Protein AF-A0A0C2X095-F1 (afdb_monomer)

Solvent-accessible surface area (backbone atoms only — not comparable to full-atom values): 10870 Å² total; per-residue (Å²): 1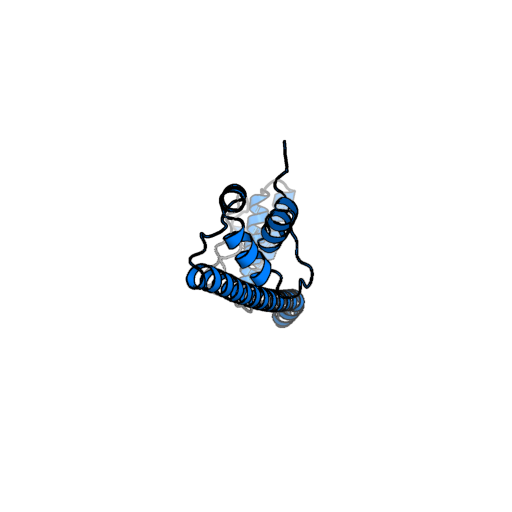19,69,65,77,75,69,88,56,91,64,70,58,73,92,67,54,67,78,75,53,54,76,66,43,49,76,67,48,42,54,42,30,51,55,37,33,52,54,40,46,54,35,31,77,69,72,61,36,53,74,65,39,42,51,40,33,51,52,48,33,51,53,38,51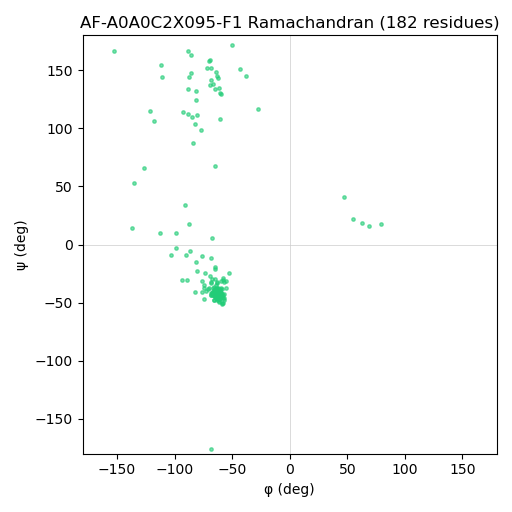,55,54,48,51,68,71,63,64,76,56,91,62,44,64,56,53,51,50,62,69,44,44,64,60,53,50,50,55,51,51,53,50,54,51,53,54,52,50,50,53,51,52,51,52,52,52,53,53,52,49,52,52,51,50,51,54,51,51,53,29,63,77,67,75,45,79,78,78,82,47,71,66,50,58,70,71,51,51,72,70,54,49,53,54,49,42,52,68,76,40,72,82,63,85,68,88,79,80,55,64,66,63,50,49,52,55,47,38,49,71,74,69,58,76,82,68,80,90,73,129

Radius of gyration: 41.71 Å; Cα contacts (8 Å, |Δi|>4): 113; chains: 1; bounding box: 70×29×100 Å

Mean predicted aligned error: 16.37 Å

Nearest PDB structures (foldseek):
  6dec-assembly2_O  TM=3.944E-01  e=2.575E+00  Bos taurus

Sequence (184 aa):
MAIPLPQLSYLPVSKMPQAPGNIPTLKDIANADILEHNVRESHANATNTYEDLAKAIIYKTKLVSASAGGHGAPVWFGAAMADALEPIRNEMRAMRATMDGEFQTVKANIEALKEESAKTRRLTAQYNLPPLTSVEAIHGITDRQLDLYLRNYHPHLRRVIRDRNERIDLIASAIGMRDIDLLH

Foldseek 3Di:
DFQDFFDWDADDPVLGDDGAPPQRDPVNLVSLVSSLVVLVVCVVVVNTDPVRNVSSVVSSVVNVCRNVVVPPDPPCVVVVVCVVCVVVVVVVVVVVVVVVVVVVVVVVVVVVVVVVVVLLVVLCVVVVNDDCPDLVSLVPDDPVSLVSLQCSLCVPPPDDDPDSVVSSQSSCVSVPVNDDDPDD

Secondary structure (DSSP, 8-state):
---PPP--SS--GGGSPPPP-SS--HHHHHHHHHHHHHHHHHHHTTSS-HHHHHHHHHHHHHHHHHHTTT--S-TTHHHHHHHHHHHHHHHHHHHHHHHHHHHHHHHHHHHHHHHHHHHHHHHHHHTTPPP--SHHHHHTS-HHHHHHHHHHH-TT--S----HHHHHHHHHHHTT-TTS----

Organism: Amanita muscaria (strain Koide BX008) (NCBI:txid946122)

Structure (mmCIF, N/CA/C/O backbone):
data_AF-A0A0C2X095-F1
#
_entry.id   AF-A0A0C2X095-F1
#
loop_
_atom_site.group_PDB
_atom_site.id
_atom_site.type_symbol
_atom_site.label_atom_id
_atom_site.label_alt_id
_atom_site.label_comp_id
_atom_site.label_asym_id
_atom_site.label_entity_id
_atom_site.label_seq_id
_atom_site.pdbx_PDB_ins_code
_atom_site.Cartn_x
_atom_site.Cartn_y
_atom_site.Cartn_z
_atom_site.occupancy
_atom_site.B_iso_or_equiv
_atom_site.auth_seq_id
_atom_site.auth_comp_id
_atom_site.auth_asym_id
_atom_site.auth_atom_id
_atom_site.pdbx_PDB_model_num
ATOM 1 N N . MET A 1 1 ? 4.553 14.909 -28.250 1.00 65.19 1 MET A N 1
ATOM 2 C CA . MET A 1 1 ? 5.693 15.675 -27.693 1.00 65.19 1 MET A CA 1
ATOM 3 C C . MET A 1 1 ? 6.947 15.156 -28.377 1.00 65.19 1 MET A C 1
ATOM 5 O O . MET A 1 1 ? 7.122 13.945 -28.389 1.00 65.19 1 MET A O 1
ATOM 9 N N . ALA A 1 2 ? 7.748 16.018 -29.009 1.00 80.19 2 ALA A N 1
ATOM 10 C CA . ALA A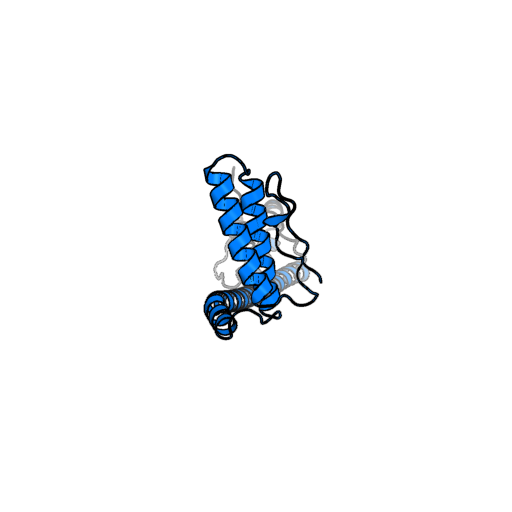 1 2 ? 8.946 15.580 -29.732 1.00 80.19 2 ALA A CA 1
ATOM 11 C C . ALA A 1 2 ? 10.029 15.084 -28.755 1.00 80.19 2 ALA A C 1
ATOM 13 O O . ALA A 1 2 ? 10.242 15.702 -27.710 1.00 80.19 2 ALA A O 1
ATOM 14 N N . ILE A 1 3 ? 10.696 13.972 -29.079 1.00 85.94 3 ILE A N 1
ATOM 15 C CA . ILE A 1 3 ? 11.781 13.406 -28.261 1.00 85.94 3 ILE A CA 1
ATOM 16 C C . ILE A 1 3 ? 13.115 13.972 -28.773 1.00 85.94 3 ILE A C 1
ATOM 18 O O . ILE A 1 3 ? 13.490 13.671 -29.907 1.00 85.94 3 ILE A O 1
ATOM 22 N N . PRO A 1 4 ? 13.843 14.779 -27.977 1.00 91.38 4 PRO A N 1
ATOM 23 C CA . PRO A 1 4 ? 15.104 15.367 -28.416 1.00 91.38 4 PRO A CA 1
ATOM 24 C C . PRO A 1 4 ? 16.221 14.318 -28.505 1.00 91.38 4 PRO A C 1
ATOM 26 O O . PRO A 1 4 ? 16.223 13.335 -27.760 1.00 91.38 4 PRO A O 1
ATOM 29 N N . LEU A 1 5 ? 17.191 14.561 -29.392 1.00 92.38 5 LEU A N 1
ATOM 30 C CA . LEU A 1 5 ? 18.415 13.761 -29.485 1.00 92.38 5 LEU A CA 1
ATOM 31 C C . LEU A 1 5 ? 19.240 13.862 -28.187 1.00 92.38 5 LEU A C 1
ATOM 33 O O . LEU A 1 5 ? 19.279 14.934 -27.570 1.00 92.38 5 LEU A O 1
ATOM 37 N N . PRO A 1 6 ? 19.921 12.779 -27.770 1.00 92.75 6 PRO A N 1
ATOM 38 C CA . PRO A 1 6 ? 20.785 12.816 -26.600 1.00 92.75 6 PRO A CA 1
ATOM 39 C C . PRO A 1 6 ? 22.014 13.694 -26.873 1.00 92.75 6 PRO A C 1
ATOM 41 O O . PRO A 1 6 ? 22.575 13.674 -27.965 1.00 92.75 6 PRO A O 1
ATOM 44 N N . GLN A 1 7 ? 22.449 14.453 -25.868 1.00 92.12 7 GLN A N 1
ATOM 45 C CA . GLN A 1 7 ? 23.703 15.207 -25.924 1.00 92.12 7 GLN A CA 1
ATOM 46 C C . GLN A 1 7 ? 24.850 14.281 -25.510 1.00 92.12 7 GLN A C 1
ATOM 48 O O . GLN A 1 7 ? 24.921 13.892 -24.342 1.00 92.12 7 GLN A O 1
ATOM 53 N N . LEU A 1 8 ? 25.696 13.906 -26.470 1.00 90.62 8 LEU A N 1
ATOM 54 C CA . LEU A 1 8 ? 26.807 12.973 -26.281 1.00 90.62 8 LEU A CA 1
ATOM 55 C C . LEU A 1 8 ? 28.146 13.703 -26.395 1.00 90.62 8 LEU A C 1
ATOM 57 O O . LEU A 1 8 ? 28.290 14.601 -27.221 1.00 90.62 8 LEU A O 1
ATOM 61 N N . SER A 1 9 ? 29.120 13.288 -25.592 1.00 87.94 9 SER A N 1
ATOM 62 C CA . SER A 1 9 ? 30.390 14.007 -25.443 1.00 87.94 9 SER A CA 1
ATOM 63 C C . SER A 1 9 ? 31.325 13.881 -26.654 1.00 87.94 9 SER A C 1
ATOM 65 O O . SER A 1 9 ? 31.943 14.869 -27.039 1.00 87.94 9 SER A O 1
ATOM 67 N N . TYR A 1 10 ? 31.424 12.698 -27.280 1.00 81.50 10 TYR A N 1
ATOM 68 C CA . TYR A 1 10 ? 32.453 12.432 -28.305 1.00 81.50 10 TYR A CA 1
ATOM 69 C C . TYR A 1 10 ? 31.961 11.675 -29.545 1.00 81.50 10 TYR A C 1
ATOM 71 O O . TYR A 1 10 ? 32.767 11.193 -30.345 1.00 81.50 10 TYR A O 1
ATOM 79 N N . LEU A 1 11 ? 30.647 11.569 -29.757 1.00 81.50 11 LEU A N 1
ATOM 80 C CA . LEU A 1 11 ? 30.141 10.926 -30.967 1.00 81.50 11 LEU A CA 1
ATOM 81 C C . LEU A 1 11 ? 30.163 11.913 -32.152 1.00 81.50 11 LEU A C 1
ATOM 83 O O . LEU A 1 11 ? 29.563 12.985 -32.054 1.00 81.50 11 LEU A O 1
ATOM 87 N N . PRO A 1 12 ? 30.817 11.583 -33.284 1.00 81.75 12 PRO A N 1
ATOM 88 C CA . PRO A 1 12 ? 30.825 12.465 -34.444 1.00 81.75 12 PRO A CA 1
ATOM 89 C C . PRO A 1 12 ? 29.405 12.657 -34.982 1.00 81.75 12 PRO A C 1
ATOM 91 O O . PRO A 1 12 ? 28.614 11.714 -35.025 1.00 81.75 12 PRO A O 1
ATOM 94 N N . VAL A 1 13 ? 29.103 13.869 -35.457 1.00 80.62 13 VAL A N 1
ATOM 95 C CA . VAL A 1 13 ? 27.774 14.241 -35.982 1.00 80.62 13 VAL A CA 1
ATOM 96 C C . VAL A 1 13 ? 27.315 13.300 -37.103 1.00 80.62 13 VAL A C 1
ATOM 98 O O . VAL A 1 13 ? 26.130 13.009 -37.212 1.00 80.62 13 VAL A O 1
ATOM 101 N N . SER A 1 14 ? 28.244 12.746 -37.888 1.00 80.50 14 SER A N 1
ATOM 102 C CA . SER A 1 14 ? 27.948 11.766 -38.943 1.00 80.50 14 SER A CA 1
ATOM 103 C C . SER A 1 14 ? 27.381 10.435 -38.435 1.00 80.50 14 SER A C 1
ATOM 105 O O . SER A 1 14 ? 26.757 9.713 -39.207 1.00 80.50 14 SER A O 1
ATOM 107 N N . LYS A 1 15 ? 27.589 10.103 -37.155 1.00 82.38 15 LYS A N 1
ATOM 108 C CA . LYS A 1 15 ? 27.039 8.913 -36.490 1.00 82.38 15 LYS A CA 1
ATOM 109 C C . LYS A 1 15 ? 25.783 9.217 -35.666 1.00 82.38 15 LYS A C 1
ATOM 111 O O . LYS A 1 15 ? 25.205 8.292 -35.098 1.00 82.38 15 LYS A O 1
ATOM 116 N N . MET A 1 16 ? 25.363 10.482 -35.588 1.00 85.81 16 MET A N 1
ATOM 117 C CA . MET A 1 16 ? 24.120 10.861 -34.922 1.00 85.81 16 MET A CA 1
ATOM 118 C C . MET A 1 16 ? 22.934 10.623 -35.865 1.00 85.81 16 MET A C 1
ATOM 120 O O . MET A 1 16 ? 22.982 11.032 -37.028 1.00 85.81 16 MET A O 1
ATOM 124 N N . PRO A 1 17 ? 21.856 9.979 -35.394 1.00 88.62 17 PRO A N 1
ATOM 125 C CA . PRO A 1 17 ? 20.658 9.829 -36.197 1.00 88.62 17 PRO A CA 1
ATOM 126 C C . PRO A 1 17 ? 19.965 11.181 -36.382 1.00 88.62 17 PRO A C 1
ATOM 128 O O . PRO A 1 17 ? 20.149 12.119 -35.602 1.00 88.62 17 PRO A O 1
ATOM 131 N N . GLN A 1 18 ? 19.133 11.277 -37.416 1.00 88.31 18 GLN A N 1
ATOM 132 C CA . GLN A 1 1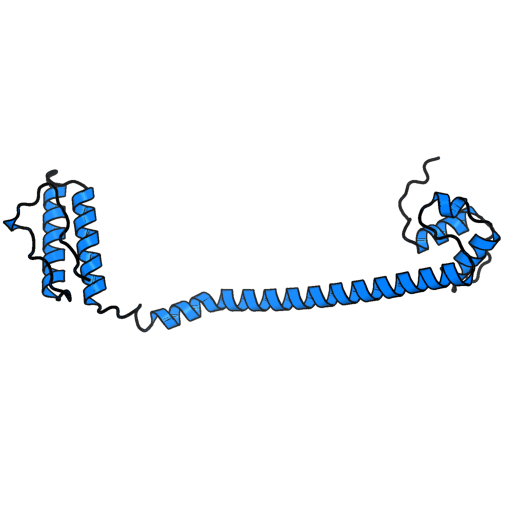8 ? 18.252 12.430 -37.570 1.00 88.31 18 GLN A CA 1
ATOM 133 C C . GLN A 1 18 ? 17.255 12.489 -36.408 1.00 88.31 18 GLN A C 1
ATOM 135 O O . GLN A 1 18 ? 16.854 11.458 -35.866 1.00 88.31 18 GLN A O 1
ATOM 140 N N . ALA A 1 19 ? 16.859 13.704 -36.025 1.00 86.69 19 ALA A N 1
ATOM 141 C CA . ALA A 1 19 ? 15.845 13.878 -34.998 1.00 86.69 19 ALA A CA 1
ATOM 142 C C . ALA A 1 19 ? 14.515 13.241 -35.458 1.00 86.69 19 ALA A C 1
ATOM 144 O O . ALA A 1 19 ? 14.108 13.455 -36.604 1.00 86.69 19 ALA A O 1
ATOM 145 N N . PRO A 1 20 ? 13.840 12.474 -34.587 1.00 88.06 20 PRO A N 1
ATOM 146 C CA . PRO A 1 20 ? 12.590 11.808 -34.925 1.00 88.06 20 PRO A CA 1
ATOM 147 C C . PRO A 1 20 ? 11.473 12.840 -35.125 1.00 88.06 20 PRO A C 1
ATOM 149 O O . PRO A 1 20 ? 11.480 13.915 -34.517 1.00 88.06 20 PRO A O 1
ATOM 152 N N . GLY A 1 21 ? 10.489 12.501 -35.959 1.00 80.38 21 GLY A N 1
ATOM 153 C CA . GLY A 1 21 ? 9.286 13.316 -36.143 1.00 80.38 21 GLY A CA 1
ATOM 154 C C . GLY A 1 21 ? 8.372 13.340 -34.907 1.00 80.38 21 GLY A C 1
ATOM 155 O O . GLY A 1 21 ? 8.662 12.747 -33.869 1.00 80.38 21 GLY A O 1
ATOM 156 N N . ASN A 1 22 ? 7.213 14.002 -35.024 1.00 76.00 22 ASN A N 1
ATOM 157 C CA . ASN A 1 22 ? 6.229 14.103 -33.930 1.00 76.00 22 ASN A CA 1
ATOM 158 C C . ASN A 1 22 ? 5.726 12.740 -33.421 1.00 76.00 22 ASN A C 1
ATOM 160 O O . ASN A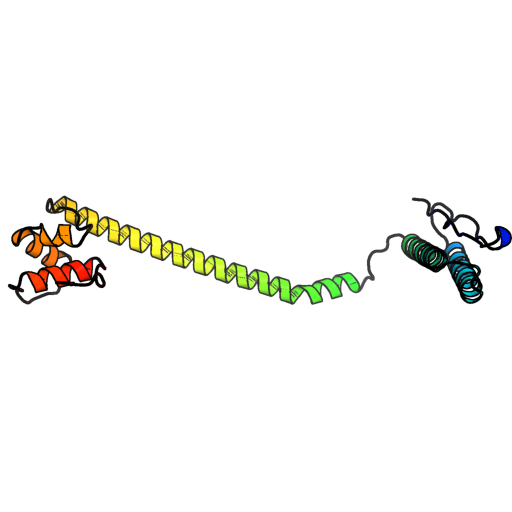 1 22 ? 5.358 12.629 -32.250 1.00 76.00 22 ASN A O 1
ATOM 164 N N . ILE A 1 23 ? 5.712 11.730 -34.294 1.00 81.62 23 ILE A N 1
ATOM 165 C CA . ILE A 1 23 ? 5.437 10.332 -33.967 1.00 81.62 23 ILE A CA 1
ATOM 166 C C . ILE A 1 23 ? 6.672 9.534 -34.398 1.00 81.62 23 ILE A C 1
ATOM 168 O O . ILE A 1 23 ? 6.959 9.504 -35.599 1.00 81.62 23 ILE A O 1
ATOM 172 N N . PRO A 1 24 ? 7.413 8.917 -33.459 1.00 86.69 24 PRO A N 1
ATOM 173 C CA . PRO A 1 24 ? 8.540 8.063 -33.801 1.00 86.69 24 PRO A CA 1
ATOM 174 C C . PRO A 1 24 ? 8.097 6.892 -34.672 1.00 86.69 24 PRO A C 1
ATOM 176 O O . PRO A 1 24 ? 7.150 6.174 -34.355 1.00 86.69 24 PRO A O 1
ATOM 179 N N . THR A 1 25 ? 8.803 6.701 -35.772 1.00 88.69 25 THR A N 1
ATOM 180 C CA . THR A 1 25 ? 8.627 5.584 -36.693 1.00 88.69 25 THR A CA 1
ATOM 181 C C . THR A 1 25 ? 9.489 4.396 -36.266 1.00 88.69 25 THR A C 1
ATOM 183 O O . THR A 1 25 ? 10.436 4.536 -35.491 1.00 88.69 25 THR A O 1
ATOM 186 N N . LEU A 1 26 ? 9.236 3.214 -36.833 1.00 89.44 26 LEU A N 1
ATOM 187 C CA . LEU A 1 26 ? 10.120 2.056 -36.638 1.00 89.44 26 LEU A CA 1
ATOM 188 C C . LEU A 1 26 ? 11.564 2.336 -37.096 1.00 89.44 26 LEU A C 1
ATOM 190 O O . LEU A 1 26 ? 12.511 1.824 -36.502 1.00 89.44 26 LEU A O 1
ATOM 194 N N . LYS A 1 27 ? 11.741 3.193 -38.112 1.00 92.75 27 LYS A N 1
ATOM 195 C CA . LYS A 1 27 ? 13.061 3.638 -38.577 1.00 92.75 27 LYS A CA 1
ATOM 196 C C . LYS A 1 27 ? 13.803 4.425 -37.493 1.00 92.75 27 LYS A C 1
ATOM 198 O O . LYS A 1 27 ? 15.004 4.239 -37.332 1.00 92.75 27 LYS A O 1
ATOM 203 N N . ASP A 1 28 ? 13.099 5.254 -36.727 1.00 91.25 28 ASP A N 1
ATOM 204 C CA . ASP A 1 28 ? 13.693 6.028 -35.631 1.00 91.25 28 ASP A CA 1
ATOM 205 C C . ASP A 1 28 ? 14.181 5.118 -34.494 1.00 91.25 28 ASP A C 1
ATOM 207 O O . ASP A 1 28 ? 15.252 5.347 -33.937 1.00 91.25 28 ASP A O 1
ATOM 211 N N . ILE A 1 29 ? 13.447 4.038 -34.199 1.00 92.88 29 ILE A N 1
ATOM 212 C CA . ILE A 1 29 ? 13.858 3.025 -33.213 1.00 92.88 29 ILE A CA 1
ATOM 213 C C . ILE A 1 29 ? 15.110 2.282 -33.684 1.00 92.88 29 ILE A C 1
ATOM 215 O O . ILE A 1 29 ? 16.065 2.151 -32.922 1.00 92.88 29 ILE A O 1
ATOM 219 N N . ALA A 1 30 ? 15.126 1.823 -34.939 1.00 95.56 30 ALA A N 1
ATOM 220 C CA . ALA A 1 30 ? 16.282 1.132 -35.509 1.00 95.56 30 ALA A CA 1
ATOM 221 C C . ALA A 1 30 ? 17.532 2.029 -35.498 1.00 95.56 30 ALA A C 1
ATOM 223 O O . ALA A 1 30 ? 18.615 1.600 -35.107 1.00 95.56 30 ALA A O 1
ATOM 224 N N . ASN A 1 31 ? 17.368 3.308 -35.841 1.00 94.62 31 ASN A N 1
ATOM 225 C CA . ASN A 1 31 ? 18.434 4.302 -35.767 1.00 94.62 31 ASN A CA 1
ATOM 226 C C . ASN A 1 31 ? 18.936 4.526 -34.329 1.00 94.62 31 ASN A C 1
ATOM 228 O O . ASN A 1 31 ? 20.135 4.701 -34.120 1.00 94.62 31 ASN A O 1
ATOM 232 N N . ALA A 1 32 ? 18.043 4.515 -33.337 1.00 95.12 32 ALA A N 1
ATOM 233 C CA . ALA A 1 32 ? 18.417 4.636 -31.930 1.00 95.12 32 ALA A CA 1
ATOM 234 C C . ALA A 1 32 ? 19.174 3.404 -31.406 1.00 95.12 32 ALA A C 1
ATOM 236 O O . ALA A 1 32 ? 20.064 3.550 -30.571 1.00 95.12 32 ALA A O 1
ATOM 237 N N . ASP A 1 33 ? 18.865 2.209 -31.912 1.00 96.56 33 ASP A N 1
ATOM 238 C CA . ASP A 1 33 ? 19.612 0.991 -31.586 1.00 96.56 33 ASP A CA 1
ATOM 239 C C . ASP A 1 33 ? 21.033 1.016 -32.169 1.00 96.56 33 ASP A C 1
ATOM 241 O O . ASP A 1 33 ? 22.002 0.765 -31.452 1.00 96.56 33 ASP A O 1
ATOM 245 N N . ILE A 1 34 ? 21.179 1.449 -33.428 1.00 95.06 34 ILE A N 1
ATOM 246 C CA . ILE A 1 34 ? 22.489 1.680 -34.060 1.00 95.06 34 ILE A CA 1
ATOM 247 C C . ILE A 1 34 ? 23.291 2.737 -33.285 1.00 95.06 34 ILE A C 1
ATOM 249 O O . ILE A 1 34 ? 24.491 2.569 -33.061 1.00 95.06 34 ILE A O 1
ATOM 253 N N . LEU A 1 35 ? 22.640 3.820 -32.845 1.00 94.94 35 LEU A N 1
ATOM 254 C CA . LEU A 1 35 ? 23.265 4.843 -32.005 1.00 94.94 35 LEU A CA 1
ATOM 255 C C . LEU A 1 35 ? 23.790 4.244 -30.693 1.00 94.94 35 LEU A C 1
ATOM 257 O O . LEU A 1 35 ? 24.951 4.457 -30.353 1.00 94.94 35 LEU A O 1
ATOM 261 N N . GLU A 1 36 ? 22.964 3.491 -29.964 1.00 96.12 36 GLU A N 1
ATOM 262 C CA . GLU A 1 36 ? 23.371 2.836 -28.716 1.00 96.12 36 GLU A CA 1
ATOM 263 C C . GLU A 1 36 ? 24.554 1.888 -28.934 1.00 96.12 36 GLU A C 1
ATOM 265 O O . GLU A 1 36 ? 25.504 1.907 -28.150 1.00 96.12 36 GLU A O 1
ATOM 270 N N . HIS A 1 37 ? 24.524 1.098 -30.009 1.00 95.56 37 HIS A N 1
ATOM 271 C CA . HIS A 1 37 ? 25.620 0.208 -30.374 1.00 95.56 37 HIS A CA 1
ATOM 272 C C . HIS A 1 37 ? 26.926 0.984 -30.602 1.00 95.56 37 HIS A C 1
ATOM 274 O O . HIS A 1 37 ? 27.934 0.682 -29.966 1.00 95.56 37 HIS A O 1
ATOM 280 N N . ASN A 1 38 ? 26.892 2.046 -31.411 1.00 93.50 38 ASN A N 1
ATOM 281 C CA . ASN A 1 38 ? 28.058 2.899 -31.661 1.00 93.50 38 ASN A CA 1
ATOM 282 C C . ASN A 1 38 ? 28.600 3.537 -30.373 1.00 93.50 38 ASN A C 1
ATOM 284 O O . ASN A 1 38 ? 29.812 3.596 -30.165 1.00 93.50 38 ASN A O 1
ATOM 288 N N . VAL A 1 39 ? 27.716 4.018 -29.494 1.00 93.88 39 VAL A N 1
ATOM 289 C CA . VAL A 1 39 ? 28.121 4.612 -28.213 1.00 93.88 39 VAL A CA 1
ATOM 290 C C . VAL A 1 39 ? 28.755 3.563 -27.304 1.00 93.88 39 VAL A C 1
ATOM 292 O O . VAL A 1 39 ? 29.760 3.866 -26.661 1.00 93.88 39 VAL A O 1
ATOM 295 N N . ARG A 1 40 ? 28.226 2.334 -27.287 1.00 94.88 40 ARG A N 1
ATOM 296 C CA . ARG A 1 40 ? 28.798 1.200 -26.548 1.00 94.88 40 ARG A CA 1
ATOM 297 C C . ARG A 1 40 ? 30.193 0.837 -27.055 1.00 94.88 40 ARG A C 1
ATOM 299 O O . ARG A 1 40 ? 31.090 0.670 -26.233 1.00 94.88 40 ARG A O 1
ATOM 306 N N . GLU A 1 41 ? 30.401 0.761 -28.367 1.00 93.00 41 GLU A N 1
ATOM 307 C CA . GLU A 1 41 ? 31.728 0.509 -28.947 1.00 93.00 41 GLU A CA 1
ATOM 308 C C . GLU A 1 41 ? 32.719 1.629 -28.605 1.00 93.00 41 GLU A C 1
ATOM 310 O O . GLU A 1 41 ? 33.837 1.371 -28.164 1.00 93.00 41 GLU A O 1
ATOM 315 N N . SER A 1 42 ? 32.309 2.892 -28.737 1.00 89.94 42 SER A N 1
ATOM 316 C CA . SER A 1 42 ? 33.144 4.033 -28.349 1.00 89.94 42 SER A CA 1
ATOM 317 C C . SER A 1 42 ? 33.441 4.066 -26.848 1.00 89.94 42 SER A C 1
ATOM 319 O O . SER A 1 42 ? 34.538 4.459 -26.459 1.00 89.94 42 SER A O 1
ATOM 321 N N . HIS A 1 43 ? 32.505 3.642 -25.998 1.00 91.56 43 HIS A N 1
ATOM 322 C CA . HIS A 1 43 ? 32.728 3.503 -24.559 1.00 91.56 43 HIS A CA 1
ATOM 323 C C . HIS A 1 43 ? 33.745 2.396 -24.247 1.00 91.56 43 HIS A C 1
ATOM 325 O O . HIS A 1 43 ? 34.647 2.604 -23.441 1.00 91.56 43 HIS A O 1
ATOM 331 N N . ALA A 1 44 ? 33.655 1.243 -24.920 1.00 92.12 44 ALA A N 1
ATOM 332 C CA . ALA A 1 44 ? 34.637 0.163 -24.782 1.00 92.12 44 ALA A CA 1
ATOM 333 C C . ALA A 1 44 ? 36.058 0.612 -25.176 1.00 92.12 44 ALA A C 1
ATOM 335 O O . ALA A 1 44 ? 37.033 0.180 -24.569 1.00 92.12 44 ALA A O 1
ATOM 336 N N . ASN A 1 45 ? 36.161 1.546 -26.124 1.00 92.50 45 ASN A N 1
ATOM 337 C CA . ASN A 1 45 ? 37.409 2.195 -26.531 1.00 92.50 45 ASN A CA 1
ATOM 338 C C . ASN A 1 45 ? 37.758 3.450 -25.697 1.00 92.50 45 ASN A C 1
ATOM 340 O O . ASN A 1 45 ? 38.542 4.284 -26.147 1.00 92.50 45 ASN A O 1
ATOM 344 N N . ALA A 1 46 ? 37.150 3.629 -24.516 1.00 90.19 46 ALA A N 1
ATOM 345 C CA . ALA A 1 46 ? 37.360 4.751 -23.589 1.00 90.19 46 ALA A CA 1
ATOM 346 C C . ALA A 1 46 ? 37.166 6.160 -24.194 1.00 90.19 46 ALA A C 1
ATOM 348 O O . ALA A 1 46 ? 37.684 7.146 -23.677 1.00 90.19 46 ALA A O 1
ATOM 349 N N . THR A 1 47 ? 36.416 6.266 -25.293 1.00 89.31 47 THR A N 1
ATOM 350 C CA . THR A 1 47 ? 36.150 7.535 -25.992 1.00 89.31 47 THR A CA 1
ATOM 351 C C . THR A 1 47 ? 34.854 8.192 -25.513 1.00 89.31 47 THR A C 1
ATOM 353 O O . THR A 1 47 ? 34.751 9.410 -25.510 1.00 89.31 47 THR A O 1
ATOM 356 N N . ASN A 1 48 ? 33.867 7.402 -25.083 1.00 91.06 48 ASN A N 1
ATOM 357 C CA . ASN A 1 48 ? 32.623 7.897 -24.484 1.00 91.06 48 ASN A CA 1
ATOM 358 C C . ASN A 1 48 ? 32.556 7.539 -22.999 1.00 91.06 48 ASN A C 1
ATOM 360 O O . ASN A 1 48 ? 33.132 6.545 -22.562 1.00 91.06 48 ASN A O 1
ATOM 364 N N . THR A 1 49 ? 31.807 8.330 -22.235 1.00 94.38 49 THR A N 1
ATOM 365 C CA . THR A 1 49 ? 31.589 8.108 -20.802 1.00 94.38 49 THR A CA 1
ATOM 366 C C . THR A 1 49 ? 30.428 7.140 -20.547 1.00 94.38 49 THR A C 1
ATOM 368 O O . THR A 1 49 ? 29.577 6.914 -21.412 1.00 94.38 49 THR A O 1
ATOM 371 N N . TYR A 1 50 ? 30.341 6.588 -19.333 1.00 93.31 50 TYR A N 1
ATOM 372 C CA . TYR A 1 50 ? 29.160 5.829 -18.898 1.00 93.31 50 TYR A CA 1
ATOM 373 C C . TYR A 1 50 ? 27.871 6.661 -18.980 1.00 93.31 50 TYR A C 1
ATOM 375 O O . TYR A 1 50 ? 26.800 6.121 -19.258 1.00 93.31 50 TYR A O 1
ATOM 383 N N . GLU A 1 51 ? 27.968 7.977 -18.771 1.00 94.56 51 GLU A N 1
ATOM 384 C CA . GLU A 1 51 ? 26.834 8.892 -18.882 1.00 94.56 51 GLU A CA 1
ATOM 385 C C . GLU A 1 51 ? 26.313 8.970 -20.326 1.00 94.56 51 GLU A C 1
ATOM 387 O O . GLU A 1 51 ? 25.103 8.927 -20.548 1.00 94.56 51 GLU A O 1
ATOM 392 N N . ASP A 1 52 ? 27.208 9.009 -21.317 1.00 92.75 52 ASP A N 1
ATOM 393 C CA . ASP A 1 52 ? 26.841 8.994 -22.739 1.00 92.75 52 ASP A CA 1
ATOM 394 C C . ASP A 1 52 ? 26.110 7.695 -23.113 1.00 92.75 52 ASP A C 1
ATOM 396 O O . ASP A 1 52 ? 25.081 7.724 -23.797 1.00 92.75 52 ASP A O 1
ATOM 400 N N . LEU A 1 53 ? 26.591 6.552 -22.610 1.00 94.56 53 LEU A N 1
ATOM 401 C CA . LEU A 1 53 ? 25.934 5.258 -22.805 1.00 94.56 53 LEU A CA 1
ATOM 402 C C . LEU A 1 53 ? 24.535 5.232 -22.174 1.00 94.56 53 LEU A C 1
ATOM 404 O O . LEU A 1 53 ? 23.574 4.810 -22.819 1.00 94.56 53 LEU A O 1
ATOM 408 N N . ALA A 1 54 ? 24.393 5.738 -20.946 1.00 93.44 54 ALA A N 1
ATOM 409 C CA . ALA A 1 54 ? 23.099 5.839 -20.277 1.00 93.44 54 ALA A CA 1
ATOM 410 C C . ALA A 1 54 ? 22.123 6.744 -21.050 1.00 93.44 54 ALA A C 1
ATOM 412 O O . ALA A 1 54 ? 20.958 6.383 -21.235 1.00 93.44 54 ALA A O 1
ATOM 413 N N . LYS A 1 55 ? 22.591 7.887 -21.568 1.00 93.50 55 LYS A N 1
ATOM 414 C CA . LYS A 1 55 ? 21.780 8.796 -22.396 1.00 93.50 55 LYS A CA 1
ATOM 415 C C . LYS A 1 55 ? 21.272 8.117 -23.669 1.00 93.50 55 LYS A C 1
ATOM 417 O O . LYS A 1 55 ? 20.104 8.301 -24.012 1.00 93.50 55 LYS A O 1
ATOM 422 N N . ALA A 1 56 ? 22.099 7.311 -24.338 1.00 94.00 56 ALA A N 1
ATOM 423 C CA . ALA A 1 56 ? 21.693 6.560 -25.528 1.00 94.00 56 ALA A CA 1
ATOM 424 C C . ALA A 1 56 ? 20.614 5.501 -25.213 1.00 94.00 56 ALA A C 1
ATOM 426 O O . ALA A 1 56 ? 19.596 5.440 -25.905 1.00 94.00 56 ALA A O 1
ATOM 427 N N . ILE A 1 57 ? 20.772 4.746 -24.118 1.00 95.12 57 ILE A N 1
ATOM 428 C CA . ILE A 1 57 ? 19.787 3.746 -23.661 1.00 95.12 57 ILE A CA 1
ATOM 429 C C . ILE A 1 57 ? 18.444 4.408 -23.310 1.00 95.12 57 ILE A C 1
ATOM 431 O O . ILE A 1 57 ? 17.374 3.936 -23.714 1.00 95.12 57 ILE A O 1
ATOM 435 N N . ILE A 1 58 ? 18.483 5.530 -22.582 1.00 92.25 58 ILE A N 1
ATOM 436 C CA . ILE A 1 58 ? 17.283 6.298 -22.215 1.00 92.25 58 ILE A CA 1
ATOM 437 C C . ILE A 1 58 ? 16.586 6.824 -23.472 1.00 92.25 58 ILE A C 1
ATOM 439 O O . ILE A 1 58 ? 15.359 6.758 -23.568 1.00 92.25 58 ILE A O 1
ATOM 443 N N . TYR A 1 59 ? 17.347 7.331 -24.442 1.00 94.00 59 TYR A N 1
ATOM 444 C CA . TYR A 1 59 ? 16.809 7.811 -25.712 1.00 94.00 59 TYR A CA 1
ATOM 445 C C . TYR A 1 59 ? 16.097 6.696 -26.493 1.00 94.00 59 TYR A C 1
ATOM 447 O O . TYR A 1 59 ? 14.934 6.871 -26.863 1.00 94.00 59 TYR A O 1
ATOM 455 N N . LYS A 1 60 ? 16.731 5.525 -26.654 1.00 94.62 60 LYS A N 1
ATOM 456 C CA . LYS A 1 60 ? 16.117 4.359 -27.311 1.00 94.62 60 LYS A CA 1
ATOM 457 C C . LYS A 1 60 ? 14.823 3.940 -26.619 1.00 94.62 60 LYS A C 1
ATOM 459 O O . LYS A 1 60 ? 13.792 3.792 -27.268 1.00 94.62 60 LYS A O 1
ATOM 464 N N . THR A 1 61 ? 14.851 3.831 -25.292 1.00 89.81 61 THR A N 1
ATOM 465 C CA . THR A 1 61 ? 13.677 3.456 -24.489 1.00 89.81 61 THR A CA 1
ATOM 466 C C . THR A 1 61 ? 12.523 4.440 -24.675 1.00 89.81 61 THR A C 1
ATOM 468 O O . THR A 1 61 ? 11.385 4.023 -24.872 1.00 89.81 61 THR A O 1
ATOM 471 N N . LYS A 1 62 ? 12.797 5.752 -24.681 1.00 87.69 62 LYS A N 1
ATOM 472 C CA . LYS A 1 62 ? 11.769 6.778 -24.922 1.00 87.69 62 LYS A CA 1
ATOM 473 C C . LYS A 1 62 ? 11.127 6.638 -26.301 1.00 87.69 62 LYS A C 1
ATOM 475 O O . LYS A 1 62 ? 9.913 6.796 -26.408 1.00 87.69 62 LYS A O 1
ATOM 480 N N . LEU A 1 63 ? 11.912 6.331 -27.336 1.00 89.25 63 LEU A N 1
ATOM 481 C CA . LEU A 1 63 ? 11.385 6.129 -28.686 1.00 89.25 63 LEU A CA 1
ATOM 482 C C . LEU A 1 63 ? 10.534 4.874 -28.797 1.00 89.25 63 LEU A C 1
ATOM 484 O O . LEU A 1 63 ? 9.449 4.947 -29.364 1.00 89.25 63 LEU A O 1
ATOM 488 N N . VAL A 1 64 ? 10.976 3.759 -28.211 1.00 87.62 64 VAL A N 1
ATOM 489 C CA . VAL A 1 64 ? 10.183 2.524 -28.156 1.00 87.62 64 VAL A CA 1
ATOM 490 C C . VAL A 1 64 ? 8.845 2.795 -27.467 1.00 87.62 64 VAL A C 1
ATOM 492 O O . VAL A 1 64 ? 7.795 2.539 -28.054 1.00 87.62 64 VAL A O 1
ATOM 495 N N . SER A 1 65 ? 8.863 3.422 -26.288 1.00 83.69 65 SER A N 1
ATOM 496 C CA . SER A 1 65 ? 7.645 3.759 -25.542 1.00 83.69 65 SER A CA 1
ATOM 497 C C . SER A 1 65 ? 6.709 4.703 -26.301 1.00 83.69 65 SER A C 1
ATOM 499 O O . SER A 1 65 ? 5.494 4.525 -26.264 1.00 83.69 65 SER A O 1
ATOM 501 N N . ALA A 1 66 ? 7.244 5.699 -27.010 1.00 83.25 66 ALA A N 1
ATOM 502 C CA . ALA A 1 66 ? 6.434 6.625 -27.800 1.00 83.25 66 ALA A CA 1
ATOM 503 C C . ALA A 1 66 ? 5.900 6.001 -29.101 1.00 83.25 66 ALA A C 1
ATOM 505 O O . ALA A 1 66 ? 4.776 6.299 -29.500 1.00 83.25 66 ALA A O 1
ATOM 506 N N . SER A 1 67 ? 6.667 5.113 -29.741 1.00 81.38 67 SER A N 1
ATOM 507 C CA . SER A 1 67 ? 6.251 4.378 -30.946 1.00 81.38 67 SER A CA 1
ATOM 508 C C . SER A 1 67 ? 5.161 3.344 -30.667 1.00 81.38 67 SER A C 1
ATOM 510 O O . SER A 1 67 ? 4.326 3.083 -31.527 1.00 81.38 67 SER A O 1
ATOM 512 N N . ALA A 1 68 ? 5.108 2.824 -29.436 1.00 76.69 68 ALA A N 1
ATOM 513 C CA . ALA A 1 68 ? 4.027 1.971 -28.960 1.00 76.69 68 ALA A CA 1
ATOM 514 C C . ALA A 1 68 ? 2.687 2.727 -28.828 1.00 76.69 68 ALA A C 1
ATOM 516 O O . ALA A 1 68 ? 1.713 2.165 -28.338 1.00 76.69 68 ALA A O 1
ATOM 517 N N . GLY A 1 69 ? 2.615 3.999 -29.245 1.00 60.97 69 GLY A N 1
ATOM 518 C CA . GLY A 1 69 ? 1.367 4.745 -29.413 1.00 60.97 69 GLY A CA 1
ATOM 519 C C . GLY A 1 69 ? 0.643 5.073 -28.110 1.00 60.97 69 GLY A C 1
ATOM 520 O O . GLY A 1 69 ? -0.545 5.379 -28.136 1.00 60.97 69 GLY A O 1
ATOM 521 N N . GLY A 1 70 ? 1.316 4.969 -26.959 1.00 55.69 70 GLY A N 1
ATOM 522 C CA . GLY A 1 70 ? 0.629 5.007 -25.669 1.00 55.69 70 GLY A CA 1
ATOM 523 C C . GLY A 1 70 ? -0.348 3.842 -25.478 1.00 55.69 70 GLY A C 1
ATOM 524 O O . GLY A 1 70 ? -1.227 3.930 -24.622 1.00 55.69 70 GLY A O 1
ATOM 525 N N . HIS A 1 71 ? -0.218 2.752 -26.247 1.00 54.47 71 HIS A N 1
ATOM 526 C CA . HIS A 1 71 ? -0.882 1.504 -25.914 1.00 54.47 71 HIS A CA 1
ATOM 527 C C . HIS A 1 71 ? -0.348 1.082 -24.555 1.00 54.47 71 HIS A C 1
ATOM 529 O O . HIS A 1 71 ? 0.834 0.768 -24.400 1.00 54.47 71 HIS A O 1
ATOM 535 N N . GLY A 1 72 ? -1.233 1.209 -23.563 1.00 60.50 72 GLY A N 1
ATOM 536 C CA . GLY A 1 72 ? -0.991 0.837 -22.186 1.00 60.50 72 GLY A CA 1
ATOM 537 C C . GLY A 1 72 ? -0.435 -0.573 -22.089 1.00 60.50 72 GLY A C 1
ATOM 538 O O . GLY A 1 72 ? -0.358 -1.312 -23.071 1.00 60.50 72 GLY A O 1
ATOM 539 N N . ALA A 1 73 ? -0.025 -0.919 -20.875 1.00 60.53 73 ALA A N 1
ATOM 540 C CA . ALA A 1 73 ? 0.499 -2.230 -20.554 1.00 60.53 73 ALA A CA 1
ATOM 541 C C . ALA A 1 73 ? -0.253 -3.356 -21.299 1.00 60.53 73 ALA A C 1
ATOM 543 O O . ALA A 1 73 ? -1.460 -3.212 -21.518 1.00 60.53 73 ALA A O 1
ATOM 544 N N . PRO A 1 74 ? 0.441 -4.437 -21.710 1.00 62.84 74 PRO A N 1
ATOM 545 C CA . PRO A 1 74 ? -0.118 -5.464 -22.587 1.00 62.84 74 PRO A CA 1
ATOM 546 C C . PRO A 1 74 ? -1.547 -5.858 -22.212 1.00 62.84 74 PRO A C 1
ATOM 548 O O . PRO A 1 74 ? -1.892 -5.838 -21.037 1.00 62.84 74 PRO A O 1
ATOM 551 N N . VAL A 1 75 ? -2.371 -6.294 -23.168 1.00 61.12 75 VAL A N 1
ATOM 552 C CA . VAL A 1 75 ? -3.781 -6.653 -22.889 1.00 61.12 75 VAL A CA 1
ATOM 553 C C . VAL A 1 75 ? -3.951 -7.657 -21.732 1.00 61.12 75 VAL A C 1
ATOM 555 O O . VAL A 1 75 ? -4.982 -7.654 -21.067 1.00 61.12 75 VAL A O 1
ATOM 558 N N . TRP A 1 76 ? -2.924 -8.466 -21.442 1.00 67.31 76 TRP A N 1
ATOM 559 C CA . TRP A 1 76 ? -2.872 -9.387 -20.301 1.00 67.31 76 TRP A CA 1
ATOM 560 C C . TRP A 1 76 ? -2.491 -8.729 -18.961 1.00 67.31 76 TRP A C 1
ATOM 562 O O . TRP A 1 76 ? -2.813 -9.265 -17.905 1.00 67.31 76 TRP A O 1
ATOM 572 N N . PHE A 1 77 ? -1.812 -7.582 -18.970 1.00 75.00 77 PHE A N 1
ATOM 573 C CA . PHE A 1 77 ? -1.262 -6.927 -17.781 1.00 75.00 77 PHE A CA 1
ATOM 574 C C . PHE A 1 77 ? -2.347 -6.430 -16.834 1.00 75.00 77 PHE A C 1
ATOM 576 O O . PHE A 1 77 ? -2.206 -6.578 -15.627 1.00 75.00 77 PHE A O 1
ATOM 583 N N . GLY A 1 78 ? -3.441 -5.870 -17.360 1.00 72.00 78 GLY A N 1
ATOM 584 C CA . GLY A 1 78 ? -4.558 -5.419 -16.526 1.00 72.00 78 GLY A CA 1
ATOM 585 C C . GLY A 1 78 ? -5.178 -6.566 -15.726 1.00 72.00 78 GLY A C 1
ATOM 586 O O . GLY A 1 78 ? -5.381 -6.429 -14.522 1.00 72.00 78 GLY A O 1
ATOM 587 N N . ALA A 1 79 ? -5.410 -7.708 -16.380 1.00 70.56 79 ALA A N 1
ATOM 588 C CA . ALA A 1 79 ? -5.915 -8.916 -15.731 1.00 70.56 79 ALA A CA 1
ATOM 589 C C . ALA A 1 79 ? -4.898 -9.481 -14.727 1.00 70.56 79 ALA A C 1
ATOM 591 O O . ALA A 1 79 ? -5.240 -9.682 -13.569 1.00 70.56 79 ALA A O 1
ATOM 592 N N . ALA A 1 80 ? -3.628 -9.616 -15.119 1.00 74.69 80 ALA A N 1
ATOM 593 C CA . ALA A 1 80 ? -2.577 -10.113 -14.232 1.00 74.69 80 ALA A CA 1
ATOM 594 C C . ALA A 1 80 ? -2.371 -9.223 -12.991 1.00 74.69 80 ALA A C 1
ATOM 596 O O . ALA A 1 80 ? -2.165 -9.733 -11.894 1.00 74.69 80 ALA A O 1
ATOM 597 N N . MET A 1 81 ? -2.458 -7.897 -13.139 1.00 85.62 81 MET A N 1
ATOM 598 C CA . MET A 1 81 ? -2.403 -6.960 -12.014 1.00 85.62 81 MET A CA 1
ATOM 599 C C . MET A 1 81 ? -3.650 -7.038 -11.137 1.00 85.62 81 MET A C 1
ATOM 601 O O . MET A 1 81 ? -3.537 -6.910 -9.922 1.00 85.62 81 MET A O 1
ATOM 605 N N . ALA A 1 82 ? -4.835 -7.232 -11.719 1.00 84.75 82 ALA A N 1
ATOM 606 C CA . ALA A 1 82 ? -6.050 -7.437 -10.940 1.00 84.75 82 ALA A CA 1
ATOM 607 C C . ALA A 1 82 ? -5.958 -8.725 -10.107 1.00 84.75 82 ALA A C 1
ATOM 609 O O . ALA A 1 82 ? -6.210 -8.666 -8.906 1.00 84.75 82 ALA A O 1
ATOM 610 N N . ASP A 1 83 ? -5.510 -9.825 -10.712 1.00 89.56 83 ASP A N 1
ATOM 611 C CA . ASP A 1 83 ? -5.317 -11.118 -10.048 1.00 89.56 83 ASP A CA 1
ATOM 612 C C . ASP A 1 83 ? -4.250 -11.032 -8.949 1.00 89.56 83 ASP A C 1
ATOM 614 O O . ASP A 1 83 ? -4.462 -11.492 -7.828 1.00 89.56 83 ASP A O 1
ATOM 618 N N . ALA A 1 84 ? -3.121 -10.373 -9.231 1.00 88.81 84 ALA A N 1
ATOM 619 C CA . ALA A 1 84 ? -2.046 -10.177 -8.260 1.00 88.81 84 ALA A CA 1
ATOM 620 C C . ALA A 1 84 ? -2.459 -9.295 -7.066 1.00 88.81 84 ALA A C 1
ATOM 622 O O . ALA A 1 84 ? -1.931 -9.465 -5.968 1.00 88.81 84 ALA A O 1
ATOM 623 N N . LEU A 1 85 ? -3.393 -8.357 -7.259 1.00 94.56 85 LEU A N 1
ATOM 624 C CA . LEU A 1 85 ? -3.889 -7.466 -6.203 1.00 94.56 85 LEU A CA 1
ATOM 625 C C . LEU A 1 85 ? -5.096 -8.031 -5.440 1.00 94.56 85 LEU A C 1
ATOM 627 O O . LEU A 1 85 ? -5.501 -7.452 -4.428 1.00 94.56 85 LEU A O 1
ATOM 631 N N . GLU A 1 86 ? -5.681 -9.140 -5.889 1.00 94.62 86 GLU A N 1
ATOM 632 C CA . GLU A 1 86 ? -6.877 -9.716 -5.275 1.00 94.62 86 GLU A CA 1
ATOM 633 C C . GLU A 1 86 ? -6.669 -10.174 -3.817 1.00 94.62 86 GLU A C 1
ATOM 635 O O . GLU A 1 86 ? -7.536 -9.882 -2.988 1.00 94.62 86 GLU A O 1
ATOM 640 N N . PRO A 1 87 ? -5.524 -10.776 -3.426 1.00 95.00 87 PRO A N 1
ATOM 641 C CA . PRO A 1 87 ? -5.255 -11.098 -2.023 1.00 95.00 87 PRO A CA 1
ATOM 642 C C . PRO A 1 87 ? -5.295 -9.863 -1.114 1.00 95.00 87 PRO A C 1
ATOM 644 O O . PRO A 1 87 ? -5.989 -9.867 -0.101 1.00 95.00 87 PRO A O 1
ATOM 647 N N . ILE A 1 88 ? -4.656 -8.765 -1.532 1.00 90.81 88 ILE A N 1
ATOM 648 C CA . ILE A 1 88 ? -4.619 -7.501 -0.777 1.00 90.81 88 ILE A CA 1
ATOM 649 C C . ILE A 1 88 ? -6.034 -6.922 -0.640 1.00 90.81 88 ILE A C 1
ATOM 651 O O . ILE A 1 88 ? -6.424 -6.437 0.422 1.00 90.81 88 ILE A O 1
ATOM 655 N N . ARG A 1 89 ? -6.853 -6.993 -1.697 1.00 93.44 89 ARG A N 1
ATOM 656 C CA . ARG A 1 89 ? -8.261 -6.566 -1.632 1.00 93.44 89 ARG A CA 1
ATOM 657 C C . ARG A 1 89 ? -9.069 -7.400 -0.645 1.00 93.44 89 ARG A C 1
ATOM 659 O O . ARG A 1 89 ? -9.892 -6.839 0.080 1.00 93.44 89 ARG A O 1
ATOM 666 N N . ASN A 1 90 ? -8.839 -8.708 -0.605 1.00 93.69 90 ASN A N 1
ATOM 667 C CA . ASN A 1 90 ? -9.508 -9.606 0.331 1.00 93.69 90 ASN A CA 1
ATOM 668 C C . ASN A 1 90 ? -9.083 -9.331 1.777 1.00 93.69 90 ASN A C 1
ATOM 670 O O . ASN A 1 90 ? -9.948 -9.243 2.646 1.00 93.69 90 ASN A O 1
ATOM 674 N N . GLU A 1 91 ? -7.795 -9.092 2.024 1.00 92.81 91 GLU A N 1
ATOM 675 C CA . GLU A 1 91 ? -7.282 -8.696 3.340 1.00 92.81 91 GLU A CA 1
ATOM 676 C C . GLU A 1 91 ? -7.881 -7.369 3.816 1.00 92.81 91 GLU A C 1
ATOM 678 O O . GLU A 1 91 ? -8.363 -7.281 4.944 1.00 92.81 91 GLU A O 1
ATOM 683 N N . MET A 1 92 ? -7.949 -6.351 2.951 1.00 90.50 92 MET A N 1
ATOM 684 C CA . MET A 1 92 ? -8.576 -5.068 3.295 1.00 90.50 92 MET A CA 1
ATOM 685 C C . MET A 1 92 ? -10.066 -5.217 3.631 1.00 90.50 92 MET A C 1
ATOM 687 O O . MET A 1 92 ? -10.562 -4.571 4.556 1.00 90.50 92 MET A O 1
ATOM 691 N N . ARG A 1 93 ? -10.796 -6.073 2.904 1.00 94.56 93 ARG A N 1
ATOM 692 C CA . ARG A 1 93 ? -12.208 -6.367 3.201 1.00 94.56 93 ARG A CA 1
ATOM 693 C C . ARG A 1 93 ? -12.362 -7.099 4.532 1.00 94.56 93 ARG A C 1
ATOM 695 O O . ARG A 1 93 ? -13.240 -6.735 5.310 1.00 94.56 93 ARG A O 1
ATOM 702 N N . ALA A 1 94 ? -11.513 -8.090 4.799 1.00 93.38 94 ALA A N 1
ATOM 703 C CA . ALA A 1 94 ? -11.522 -8.834 6.053 1.00 93.38 94 ALA A CA 1
ATOM 704 C C . ALA A 1 94 ? -11.215 -7.917 7.244 1.00 93.38 94 ALA A C 1
ATOM 706 O O . ALA A 1 94 ? -11.964 -7.903 8.216 1.00 93.38 94 ALA A O 1
ATOM 707 N N . MET A 1 95 ? -10.184 -7.078 7.130 1.00 93.06 95 MET A N 1
ATOM 708 C CA . MET A 1 95 ? -9.817 -6.106 8.160 1.00 93.06 95 MET A CA 1
ATOM 709 C C . MET A 1 95 ? -10.958 -5.130 8.453 1.00 93.06 95 MET A C 1
ATOM 711 O O . MET A 1 95 ? -11.264 -4.874 9.615 1.00 93.06 95 MET A O 1
ATOM 715 N N . ARG A 1 96 ? -11.636 -4.635 7.411 1.00 92.25 96 ARG A N 1
ATOM 716 C CA . ARG A 1 96 ? -12.803 -3.763 7.576 1.00 92.25 96 ARG A CA 1
ATOM 717 C C . ARG A 1 96 ? -13.930 -4.449 8.347 1.00 92.25 96 ARG A C 1
ATOM 719 O O . ARG A 1 96 ? -14.481 -3.848 9.260 1.00 92.25 96 ARG A O 1
ATOM 726 N N . ALA A 1 97 ? -14.239 -5.701 8.011 1.00 90.88 97 ALA A N 1
ATOM 727 C CA . ALA A 1 97 ? -15.270 -6.467 8.707 1.00 90.88 97 ALA A CA 1
ATOM 728 C C . ALA A 1 97 ? -14.925 -6.683 10.191 1.00 90.88 97 ALA A C 1
ATOM 730 O O . ALA A 1 97 ? -15.798 -6.549 11.048 1.00 90.88 97 ALA A O 1
ATOM 731 N N . THR A 1 98 ? -13.655 -6.960 10.502 1.00 92.44 98 THR A N 1
ATOM 732 C CA . THR A 1 98 ? -13.183 -7.084 11.887 1.00 92.44 98 THR A CA 1
ATOM 733 C C . THR A 1 98 ? -13.328 -5.767 12.644 1.00 92.44 98 THR A C 1
ATOM 735 O O . THR A 1 98 ? -13.906 -5.755 13.727 1.00 92.44 98 THR A O 1
ATOM 738 N N . MET A 1 99 ? -12.888 -4.649 12.057 1.00 90.44 99 MET A N 1
ATOM 739 C CA . MET A 1 99 ? -13.004 -3.326 12.681 1.00 90.44 99 MET A CA 1
ATOM 740 C C . MET A 1 99 ? -14.458 -2.929 12.947 1.00 90.44 99 MET A C 1
ATOM 742 O O . MET A 1 99 ? -14.766 -2.408 14.018 1.00 90.44 99 MET A O 1
ATOM 746 N N . ASP A 1 100 ? -15.363 -3.190 12.003 1.00 91.12 100 ASP A N 1
ATOM 747 C CA . ASP A 1 100 ? -16.787 -2.906 12.190 1.00 91.12 100 ASP A CA 1
ATOM 748 C C . ASP A 1 100 ? -17.372 -3.755 13.336 1.00 91.12 100 ASP A C 1
ATOM 750 O O . ASP A 1 100 ? -18.137 -3.244 14.158 1.00 91.12 100 ASP A O 1
ATOM 754 N N . GLY A 1 101 ? -16.974 -5.027 13.447 1.00 90.81 101 GLY A N 1
ATOM 755 C CA . GLY A 1 101 ? -17.372 -5.909 14.549 1.00 90.81 101 GLY A CA 1
ATOM 756 C C . GLY A 1 101 ? -16.845 -5.451 15.913 1.00 90.81 101 GLY A C 1
ATOM 757 O O . GLY A 1 101 ? -17.597 -5.398 16.893 1.00 90.81 101 GLY A O 1
ATOM 758 N N . GLU A 1 102 ? -15.574 -5.060 15.982 1.00 90.50 102 GLU A N 1
ATOM 759 C CA . GLU A 1 102 ? -14.964 -4.498 17.191 1.00 90.50 102 GLU A CA 1
ATOM 760 C C . GLU A 1 102 ? -15.651 -3.195 17.604 1.00 90.50 102 GLU A C 1
ATOM 762 O O . GLU A 1 102 ? -15.978 -3.011 18.777 1.00 90.50 102 GLU A O 1
ATOM 767 N N . PHE A 1 103 ? -15.959 -2.318 16.648 1.00 92.44 103 PHE A N 1
ATOM 768 C CA . PHE A 1 103 ? -16.645 -1.060 16.921 1.00 92.44 103 PHE A CA 1
ATOM 769 C C . PHE A 1 103 ? -18.050 -1.275 17.497 1.00 92.44 103 PHE A C 1
ATOM 771 O O . PHE A 1 103 ? -18.423 -0.617 18.471 1.00 92.44 103 PHE A O 1
ATOM 778 N N . GLN A 1 104 ? -18.823 -2.221 16.952 1.00 90.50 104 GLN A N 1
ATOM 779 C CA . GLN A 1 104 ? -20.132 -2.572 17.519 1.00 90.50 104 GLN A CA 1
ATOM 780 C C . GLN A 1 104 ? -20.005 -3.148 18.932 1.00 90.50 104 GLN A C 1
ATOM 782 O O . GLN A 1 104 ? -20.798 -2.806 19.808 1.00 90.50 104 GLN A O 1
ATOM 787 N N . THR A 1 105 ? -18.977 -3.961 19.176 1.00 91.12 105 THR A N 1
ATOM 788 C CA . THR A 1 105 ? -18.704 -4.527 20.504 1.00 91.12 105 THR A CA 1
ATOM 789 C C . THR A 1 105 ? -18.364 -3.429 21.514 1.00 91.12 105 THR A C 1
ATOM 791 O O . THR A 1 105 ? -18.936 -3.381 22.602 1.00 91.12 105 THR A O 1
ATOM 794 N N . VAL A 1 106 ? -17.492 -2.487 21.145 1.00 91.75 106 VAL A N 1
ATOM 795 C CA . VAL A 1 106 ? -17.152 -1.327 21.983 1.00 91.75 106 VAL A CA 1
ATOM 796 C C . VAL A 1 106 ? -18.389 -0.479 22.261 1.00 91.75 106 VAL A C 1
ATOM 798 O O . VAL A 1 106 ? -18.612 -0.073 23.401 1.00 91.75 106 VAL A O 1
ATOM 801 N N . LYS A 1 107 ? -19.227 -0.239 21.249 1.00 92.75 107 LYS A N 1
ATOM 802 C CA . LYS A 1 107 ? -20.470 0.515 21.415 1.00 92.75 107 LYS A CA 1
ATOM 803 C C . LYS A 1 107 ? -21.412 -0.162 22.414 1.00 92.75 107 LYS A C 1
ATOM 805 O O . LYS A 1 107 ? -21.890 0.513 23.324 1.00 92.75 107 LYS A O 1
ATOM 810 N N . ALA A 1 108 ? -21.623 -1.472 22.289 1.00 90.19 108 ALA A N 1
ATOM 811 C CA . ALA A 1 108 ? -22.449 -2.242 23.216 1.00 90.19 108 ALA A CA 1
ATOM 812 C C . ALA A 1 108 ? -21.900 -2.184 24.653 1.00 90.19 108 ALA A C 1
ATOM 814 O O . ALA A 1 108 ? -22.653 -1.942 25.596 1.00 90.19 108 ALA A O 1
ATOM 815 N N . ASN A 1 109 ? -20.581 -2.305 24.822 1.00 89.62 109 ASN A N 1
ATOM 816 C CA . ASN A 1 109 ? -19.938 -2.192 26.133 1.00 89.62 109 ASN A CA 1
ATOM 817 C C . ASN A 1 109 ? -20.108 -0.791 26.744 1.00 89.62 109 ASN A C 1
ATOM 819 O O . ASN A 1 109 ? -20.366 -0.666 27.940 1.00 89.62 109 ASN A O 1
ATOM 823 N N . ILE A 1 110 ? -20.007 0.273 25.940 1.00 89.62 110 ILE A N 1
ATOM 824 C CA . ILE A 1 110 ? -20.245 1.650 26.402 1.00 89.62 110 ILE A CA 1
ATOM 825 C C . ILE A 1 110 ? -21.705 1.844 26.827 1.00 89.62 110 ILE A C 1
ATOM 827 O O . ILE A 1 110 ? -21.964 2.524 27.820 1.00 89.62 110 ILE A O 1
ATOM 831 N N . GLU A 1 111 ? -22.663 1.286 26.087 1.00 90.31 111 GLU A N 1
ATOM 832 C CA . GLU A 1 111 ? -24.084 1.351 26.447 1.00 90.31 111 GLU A CA 1
ATOM 833 C C . GLU A 1 111 ? -24.356 0.611 27.765 1.00 90.31 111 GLU A C 1
ATOM 835 O O . GLU A 1 111 ? -24.956 1.200 28.666 1.00 90.31 111 GLU A O 1
ATOM 840 N N . ALA A 1 112 ? -23.803 -0.592 27.944 1.00 83.94 112 ALA A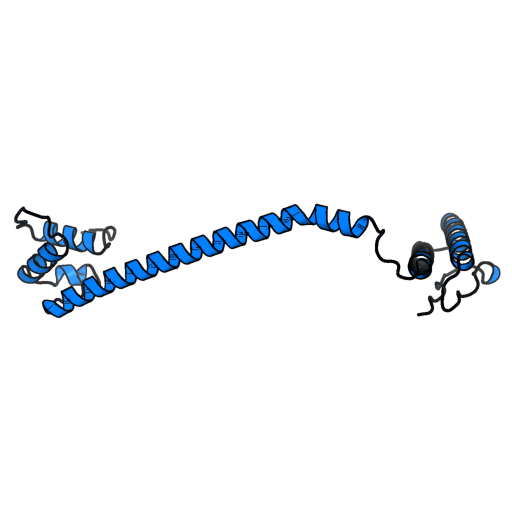 N 1
ATOM 841 C CA . ALA A 1 112 ? -23.896 -1.341 29.198 1.00 83.94 112 ALA A CA 1
ATOM 842 C C . ALA A 1 112 ? -23.298 -0.569 30.392 1.00 83.94 112 ALA A C 1
ATOM 844 O O . ALA A 1 112 ? -23.938 -0.441 31.437 1.00 83.94 112 ALA A O 1
ATOM 845 N N . LEU A 1 113 ? -22.115 0.035 30.224 1.00 83.81 11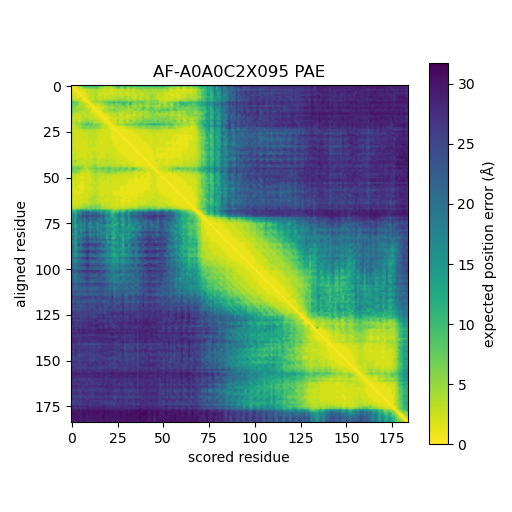3 LEU A N 1
ATOM 846 C CA . LEU A 1 113 ? -21.481 0.861 31.260 1.00 83.81 113 LEU A CA 1
ATOM 847 C C . LEU A 1 113 ? -22.307 2.106 31.609 1.00 83.81 113 LEU A C 1
ATOM 849 O O . LEU A 1 113 ? -22.376 2.515 32.772 1.00 83.81 113 LEU A O 1
ATOM 853 N N . LYS A 1 114 ? -22.952 2.734 30.618 1.00 84.19 114 LYS A N 1
ATOM 854 C CA . LYS A 1 114 ? -23.848 3.874 30.858 1.00 84.19 114 LYS A CA 1
ATOM 855 C C . LYS A 1 114 ? -25.074 3.463 31.664 1.00 84.19 114 LYS A C 1
ATOM 857 O O . LYS A 1 114 ? -25.463 4.204 32.568 1.00 84.19 114 LYS A O 1
ATOM 862 N N . GLU A 1 115 ? -25.673 2.317 31.356 1.00 82.38 115 GLU A N 1
ATOM 863 C CA . GLU A 1 115 ? -26.812 1.789 32.111 1.00 82.38 115 GLU A CA 1
ATOM 864 C C . GLU A 1 115 ? -26.433 1.466 33.557 1.00 82.38 115 GLU A C 1
ATOM 866 O O . GLU A 1 115 ? -27.141 1.869 34.486 1.00 82.38 115 GLU A O 1
ATOM 871 N N . GLU A 1 116 ? -25.287 0.821 33.763 1.00 77.94 116 GLU A N 1
ATOM 872 C CA . GLU A 1 116 ? -24.767 0.522 35.095 1.00 77.94 116 GLU A CA 1
ATOM 873 C C . GLU A 1 116 ? -24.504 1.807 35.893 1.00 77.94 116 GLU A C 1
ATOM 875 O O . GLU A 1 116 ? -24.993 1.962 37.014 1.00 77.94 116 GLU A O 1
ATOM 880 N N . SER A 1 117 ? -23.849 2.800 35.283 1.00 76.25 117 SER A N 1
ATOM 881 C CA . SER A 1 117 ? -23.617 4.107 35.909 1.00 76.25 117 SER A CA 1
ATOM 882 C C . SER A 1 117 ? -24.925 4.828 36.259 1.00 76.25 117 SER A C 1
ATOM 884 O O . SER A 1 117 ? -25.056 5.408 37.343 1.00 76.25 117 SER A O 1
ATOM 886 N N . ALA A 1 118 ? -25.928 4.777 35.377 1.00 74.94 118 ALA A N 1
ATOM 887 C CA . ALA A 1 118 ? -27.240 5.367 35.628 1.00 74.94 118 ALA A CA 1
ATOM 888 C C . ALA A 1 118 ? -27.968 4.677 36.791 1.00 74.94 118 ALA A C 1
ATOM 890 O O . ALA A 1 118 ? -28.594 5.358 37.609 1.00 74.94 118 ALA A O 1
ATOM 891 N N . LYS A 1 119 ? -27.861 3.349 36.907 1.00 73.94 119 LYS A N 1
ATOM 892 C CA . LYS A 1 119 ? -28.403 2.583 38.034 1.00 73.94 119 LYS A CA 1
ATOM 893 C C . LYS A 1 119 ? -27.750 3.010 39.348 1.00 73.94 119 LYS A C 1
ATOM 895 O O . LYS A 1 119 ? -28.466 3.325 40.296 1.00 73.94 119 LYS A O 1
ATOM 900 N N . THR A 1 120 ? -26.426 3.134 39.378 1.00 68.94 120 THR A N 1
ATOM 901 C CA . THR A 1 120 ? -25.686 3.600 40.560 1.00 68.94 120 THR A CA 1
ATOM 902 C C . THR A 1 120 ? -26.089 5.023 40.957 1.00 68.94 120 THR A C 1
ATOM 904 O O . THR A 1 120 ? -26.363 5.275 42.128 1.00 68.94 120 THR A O 1
ATOM 907 N N . ARG A 1 121 ? -26.242 5.945 39.993 1.00 68.88 121 ARG A N 1
ATOM 908 C CA . ARG A 1 121 ? -26.720 7.319 40.261 1.00 68.88 121 ARG A CA 1
ATOM 909 C C . ARG A 1 121 ? -28.153 7.375 40.789 1.00 68.88 121 ARG A C 1
ATOM 911 O O . ARG A 1 121 ? -28.459 8.197 41.647 1.00 68.88 121 ARG A O 1
ATOM 918 N N . ARG A 1 122 ? -29.053 6.528 40.280 1.00 69.00 122 ARG A N 1
ATOM 919 C CA . ARG A 1 122 ? -30.433 6.453 40.789 1.00 69.00 122 ARG A CA 1
ATOM 920 C C . ARG A 1 122 ? -30.458 5.975 42.239 1.00 69.00 122 ARG A C 1
ATOM 922 O O . ARG A 1 122 ? -31.209 6.523 43.039 1.00 69.00 122 ARG A O 1
ATOM 929 N N . LEU A 1 123 ? -29.610 5.007 42.581 1.00 64.81 123 LEU A N 1
ATOM 930 C CA . LEU A 1 123 ? -29.502 4.485 43.943 1.00 64.81 123 LEU A CA 1
ATOM 931 C C . LEU A 1 123 ? -28.954 5.533 44.919 1.00 64.81 123 LEU A C 1
ATOM 933 O O . LEU A 1 123 ? -29.504 5.689 46.007 1.00 64.81 123 LEU A O 1
ATOM 937 N N . THR A 1 124 ? -27.925 6.293 44.538 1.00 62.22 124 THR A N 1
ATOM 938 C CA . THR A 1 124 ? -27.400 7.359 45.406 1.00 62.22 124 THR A CA 1
ATOM 939 C C . THR A 1 124 ? -28.422 8.479 45.616 1.00 62.22 124 THR A C 1
ATOM 941 O O . THR A 1 124 ? -28.602 8.933 46.746 1.00 62.22 124 THR A O 1
ATOM 944 N N . ALA A 1 125 ? -29.165 8.856 44.569 1.00 64.56 125 ALA A N 1
ATOM 945 C CA . ALA A 1 125 ? -30.210 9.877 44.644 1.00 64.56 125 ALA A CA 1
ATOM 946 C C . ALA A 1 125 ? -31.430 9.449 45.482 1.00 64.56 125 ALA A C 1
ATOM 948 O O . ALA A 1 125 ? -31.943 10.245 46.262 1.00 64.56 125 ALA A O 1
ATOM 949 N N . GLN A 1 126 ? -31.894 8.201 45.362 1.00 72.06 126 GLN A N 1
ATOM 950 C CA . GLN A 1 126 ? -33.098 7.727 46.059 1.00 72.06 126 GLN A CA 1
ATOM 951 C C . GLN A 1 126 ? -32.927 7.658 47.584 1.00 72.06 126 GLN A C 1
ATOM 953 O O . GLN A 1 126 ? -33.895 7.823 48.325 1.00 72.06 126 GLN A O 1
ATOM 958 N N . TYR A 1 127 ? -31.705 7.418 48.057 1.00 67.44 127 TYR A N 1
ATOM 959 C CA . TYR A 1 127 ? -31.416 7.205 49.475 1.00 67.44 127 TYR A CA 1
ATOM 960 C C . TYR A 1 127 ? -30.581 8.334 50.106 1.00 67.44 127 TYR A C 1
ATOM 962 O O . TYR A 1 127 ? -30.136 8.180 51.244 1.00 67.44 127 TYR A O 1
ATOM 970 N N . ASN A 1 128 ? -30.374 9.458 49.397 1.00 72.62 128 ASN A N 1
ATOM 971 C CA . ASN A 1 128 ? -29.471 10.552 49.795 1.00 72.62 128 ASN A CA 1
ATOM 972 C C . ASN A 1 128 ? -28.096 10.032 50.248 1.00 72.62 128 ASN A C 1
ATOM 974 O O . ASN A 1 128 ? -27.538 10.473 51.257 1.00 72.62 128 ASN A O 1
ATOM 978 N N . LEU A 1 129 ? -27.573 9.033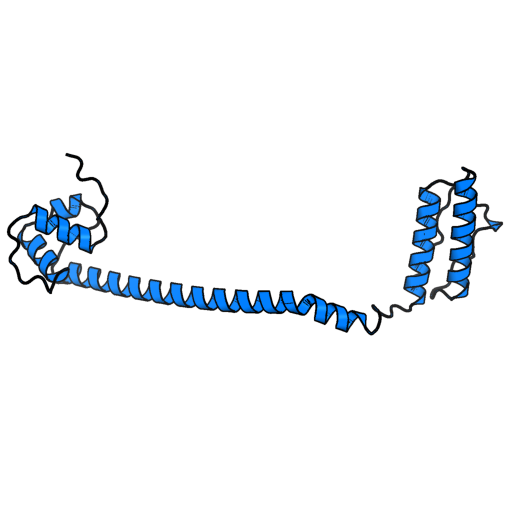 49.536 1.00 72.75 129 LEU A N 1
ATOM 979 C CA . LEU A 1 129 ? -26.295 8.430 49.879 1.00 72.75 129 LEU A CA 1
ATOM 980 C C . LEU A 1 129 ? -25.165 9.207 49.188 1.00 72.75 129 LEU A C 1
ATOM 982 O O . LEU A 1 129 ? -25.274 9.501 47.994 1.00 72.75 129 LEU A O 1
ATOM 986 N N . PRO A 1 130 ? -24.076 9.539 49.903 1.00 72.88 130 PRO A N 1
ATOM 987 C CA . PRO A 1 130 ? -22.940 10.226 49.305 1.00 72.88 130 PRO A CA 1
ATOM 988 C C . PRO A 1 130 ? -22.255 9.302 48.292 1.00 72.88 130 PRO A C 1
ATOM 990 O O . PRO A 1 130 ? -22.103 8.114 48.582 1.00 72.88 130 PRO A O 1
ATOM 993 N N . PRO A 1 131 ? -21.844 9.802 47.116 1.00 75.50 131 PRO A N 1
ATOM 994 C CA . PRO A 1 131 ? -21.206 8.976 46.100 1.00 75.50 131 PRO A CA 1
ATOM 995 C C . PRO A 1 131 ? -19.909 8.358 46.640 1.00 75.50 131 PRO A C 1
ATOM 997 O O . PRO A 1 131 ? -19.066 9.051 47.204 1.00 75.50 131 PRO A O 1
ATOM 1000 N N . LEU A 1 132 ? -19.755 7.045 46.463 1.00 79.62 132 LEU A N 1
ATOM 1001 C CA . LEU A 1 132 ? -18.562 6.308 46.879 1.00 79.62 132 LEU A CA 1
ATOM 1002 C C . LEU A 1 132 ? -17.504 6.425 45.778 1.00 79.62 132 LEU A C 1
ATOM 1004 O O . LEU A 1 132 ? -17.476 5.624 44.849 1.00 79.62 132 LEU A O 1
ATOM 1008 N N . THR A 1 133 ? -16.697 7.484 45.841 1.00 78.56 133 THR A N 1
ATOM 1009 C CA . THR A 1 133 ? -15.648 7.784 44.847 1.00 78.56 133 THR A CA 1
ATOM 1010 C C . THR A 1 133 ? -14.236 7.443 45.324 1.00 78.56 133 THR A C 1
ATOM 1012 O O . THR A 1 133 ? -13.305 7.524 44.530 1.00 78.56 133 THR A O 1
ATOM 1015 N N . SER A 1 134 ? -14.059 7.102 46.604 1.00 79.62 134 SER A N 1
ATOM 1016 C CA . SER A 1 134 ? -12.779 6.686 47.188 1.00 79.62 134 SER A CA 1
ATOM 1017 C C . SER A 1 134 ? -12.991 5.756 48.390 1.00 79.62 134 SER A C 1
ATOM 1019 O O . SER A 1 134 ? -14.102 5.675 48.920 1.00 79.62 134 SER A O 1
ATOM 1021 N N . VAL A 1 135 ? -11.931 5.082 48.849 1.00 76.12 135 VAL A N 1
ATOM 1022 C CA . VAL A 1 135 ? -11.971 4.217 50.043 1.00 76.12 135 VAL A CA 1
ATOM 1023 C C . VAL A 1 135 ? -12.255 5.047 51.298 1.00 76.12 135 VAL A C 1
ATOM 1025 O O . VAL A 1 135 ? -13.080 4.655 52.123 1.00 76.12 135 VAL A O 1
ATOM 1028 N N . GLU A 1 136 ? -11.696 6.256 51.409 1.00 81.06 136 GLU A N 1
ATOM 1029 C CA . GLU A 1 136 ? -12.004 7.184 52.507 1.00 81.06 136 GLU A CA 1
ATOM 1030 C C . GLU A 1 136 ? -13.491 7.556 52.540 1.00 81.06 136 GLU A C 1
ATOM 1032 O O . GLU A 1 136 ? -14.083 7.643 53.618 1.00 81.06 136 GLU A O 1
ATOM 1037 N N . ALA A 1 137 ? -14.127 7.713 51.372 1.00 82.44 137 ALA A N 1
ATOM 1038 C CA . ALA A 1 137 ? -15.565 7.959 51.293 1.00 82.44 137 ALA A CA 1
ATOM 1039 C C . ALA A 1 137 ? -16.384 6.773 51.842 1.00 82.44 137 ALA A C 1
ATOM 1041 O O . ALA A 1 137 ? -17.431 6.988 52.452 1.00 82.44 137 ALA A O 1
ATOM 1042 N N . ILE A 1 138 ? -15.899 5.534 51.689 1.00 81.06 138 ILE A N 1
ATOM 1043 C CA . ILE A 1 138 ? -16.523 4.326 52.257 1.00 81.06 138 ILE A CA 1
ATOM 1044 C C . ILE A 1 138 ? -16.280 4.233 53.772 1.00 81.06 138 ILE A C 1
ATOM 1046 O O . ILE A 1 138 ? -17.173 3.842 54.524 1.00 81.06 138 ILE A O 1
ATOM 1050 N N . HIS A 1 139 ? -15.108 4.630 54.266 1.00 83.62 139 HIS A N 1
ATOM 1051 C CA . HIS A 1 139 ? -14.872 4.674 55.713 1.00 83.62 139 HIS A CA 1
ATOM 1052 C C . HIS A 1 139 ? -15.707 5.759 56.406 1.00 83.62 139 HIS A C 1
ATOM 1054 O O . HIS A 1 139 ? -16.143 5.552 57.541 1.00 83.62 139 HIS A O 1
ATOM 1060 N N . GLY A 1 140 ? -15.979 6.871 55.716 1.00 84.06 140 GLY A N 1
ATOM 1061 C CA . GLY A 1 140 ? -16.733 8.017 56.229 1.00 84.06 140 GLY A CA 1
ATOM 1062 C C . GLY A 1 140 ? -18.256 7.843 56.311 1.00 84.06 140 GLY A C 1
ATOM 1063 O O . GLY A 1 140 ? -18.922 8.692 56.902 1.00 84.06 140 GLY A O 1
ATOM 1064 N N . ILE A 1 141 ? -18.838 6.774 55.752 1.00 87.56 141 ILE A N 1
ATOM 1065 C CA . ILE A 1 141 ? -20.295 6.546 55.792 1.00 87.56 141 ILE A CA 1
ATOM 1066 C C . ILE A 1 141 ? -20.755 5.838 57.073 1.00 87.56 141 ILE A C 1
ATOM 1068 O O . ILE A 1 141 ? -20.067 5.000 57.654 1.00 87.56 141 ILE A O 1
ATOM 1072 N N . THR A 1 142 ? -21.965 6.154 57.527 1.00 88.94 142 THR A N 1
ATOM 1073 C CA . THR A 1 142 ? -22.552 5.560 58.743 1.00 88.94 142 THR A CA 1
ATOM 1074 C C . THR A 1 142 ? -22.907 4.080 58.552 1.00 88.94 142 THR A C 1
ATOM 1076 O O . THR A 1 142 ? -23.150 3.636 57.433 1.00 88.94 142 THR A O 1
ATOM 1079 N N . ASP A 1 143 ? -23.017 3.306 59.640 1.00 87.69 143 ASP A N 1
ATOM 1080 C CA . ASP A 1 143 ? -23.445 1.892 59.578 1.00 87.69 143 ASP A CA 1
ATOM 1081 C C . ASP A 1 143 ? -24.796 1.705 58.878 1.00 87.69 143 ASP A C 1
ATOM 1083 O O . ASP A 1 143 ? -24.986 0.770 58.106 1.00 87.69 143 ASP A O 1
ATOM 1087 N N . ARG A 1 144 ? -25.728 2.641 59.085 1.00 85.44 144 ARG A N 1
ATOM 1088 C CA . ARG A 1 144 ? -27.024 2.630 58.401 1.00 85.44 144 ARG A CA 1
ATOM 1089 C C . ARG A 1 144 ? -26.875 2.817 56.890 1.00 85.44 144 ARG A C 1
ATOM 1091 O O . ARG A 1 144 ? -27.599 2.188 56.124 1.00 85.44 144 ARG A O 1
ATOM 1098 N N . GLN A 1 145 ? -25.966 3.689 56.457 1.00 85.69 145 GLN A N 1
ATOM 1099 C CA . GLN A 1 145 ? -25.676 3.899 55.037 1.00 85.69 145 GLN A CA 1
ATOM 1100 C C . GLN A 1 145 ? -24.940 2.696 54.437 1.00 85.69 145 GLN A C 1
ATOM 1102 O O . GLN A 1 145 ? -25.279 2.299 53.327 1.00 85.69 145 GLN A O 1
ATOM 1107 N N . LEU A 1 146 ? -24.016 2.070 55.178 1.00 87.75 146 LEU A N 1
ATOM 1108 C CA . LEU A 1 146 ? -23.389 0.799 54.795 1.00 87.75 146 LEU A CA 1
ATOM 1109 C C . LEU A 1 146 ? -24.433 -0.294 54.578 1.00 87.75 146 LEU A C 1
ATOM 1111 O O . LEU A 1 146 ? -24.393 -0.960 53.554 1.00 87.75 146 LEU A O 1
ATOM 1115 N N . ASP A 1 147 ? -25.405 -0.446 55.477 1.00 86.75 147 ASP A N 1
ATOM 1116 C CA . ASP A 1 147 ? -26.457 -1.456 55.321 1.00 86.75 147 ASP A CA 1
ATOM 1117 C C . ASP A 1 147 ? -27.340 -1.195 54.093 1.00 86.75 147 ASP A C 1
ATOM 1119 O O . ASP A 1 147 ? -27.732 -2.134 53.393 1.00 86.75 147 ASP A O 1
ATOM 1123 N N . LEU A 1 148 ? -27.640 0.076 53.804 1.00 84.81 148 LEU A N 1
ATOM 1124 C CA . LEU A 1 148 ? -28.374 0.469 52.598 1.00 84.81 148 LEU A CA 1
ATOM 1125 C C . LEU A 1 148 ? -27.565 0.177 51.329 1.00 84.81 148 LEU A C 1
ATOM 1127 O O . LEU A 1 148 ? -28.113 -0.361 50.367 1.00 84.81 148 LEU A O 1
ATOM 1131 N N . TYR A 1 149 ? -26.265 0.472 51.332 1.00 86.25 149 TYR A N 1
ATOM 1132 C CA . TYR A 1 149 ? -25.372 0.144 50.224 1.00 86.25 149 TYR A CA 1
ATOM 1133 C C . TYR A 1 149 ? -25.222 -1.366 50.030 1.00 86.25 149 TYR A C 1
ATOM 1135 O O . TYR A 1 149 ? -25.361 -1.851 48.909 1.00 86.25 149 TYR A O 1
ATOM 1143 N N . LEU A 1 150 ? -25.022 -2.122 51.109 1.00 87.56 150 LEU A N 1
ATOM 1144 C CA . LEU A 1 150 ? -24.849 -3.571 51.082 1.00 87.56 150 LEU A CA 1
ATOM 1145 C C . LEU A 1 150 ? -26.087 -4.273 50.515 1.00 87.56 150 LEU A C 1
ATOM 1147 O O . LEU A 1 150 ? -25.958 -5.127 49.643 1.00 87.56 150 LEU A O 1
ATOM 1151 N N . ARG A 1 151 ? -27.293 -3.885 50.955 1.00 85.12 151 ARG A N 1
ATOM 1152 C CA . ARG A 1 151 ? -28.555 -4.452 50.441 1.00 85.12 151 ARG A CA 1
ATOM 1153 C C . ARG A 1 151 ? -28.769 -4.172 48.957 1.00 85.12 151 ARG A C 1
ATOM 1155 O O . ARG A 1 151 ? -29.367 -4.996 48.272 1.00 85.12 151 ARG A O 1
ATOM 1162 N N . ASN A 1 152 ? -28.294 -3.028 48.472 1.00 82.12 152 ASN A N 1
ATOM 1163 C CA . ASN A 1 152 ? -28.467 -2.631 47.079 1.00 82.12 152 ASN A CA 1
ATOM 1164 C C . ASN A 1 152 ? -27.429 -3.270 46.148 1.00 82.12 152 ASN A C 1
ATOM 1166 O O . ASN A 1 152 ? -27.794 -3.711 45.060 1.00 82.12 152 ASN A O 1
ATOM 1170 N N . TYR A 1 153 ? -26.162 -3.350 46.563 1.00 84.00 153 TYR A N 1
ATOM 1171 C CA . TYR A 1 153 ? -25.111 -4.002 45.774 1.00 84.00 153 TYR A CA 1
ATOM 1172 C C . TYR A 1 153 ? -25.191 -5.530 45.831 1.00 84.00 153 TYR A C 1
ATOM 1174 O O . TYR A 1 153 ? -24.877 -6.196 44.849 1.00 84.00 153 TYR A O 1
ATOM 1182 N N . HIS A 1 154 ? -25.666 -6.089 46.947 1.00 86.00 154 HIS A N 1
ATOM 1183 C CA . HIS A 1 154 ? -25.746 -7.532 47.170 1.00 86.00 154 HIS A CA 1
ATOM 1184 C C . HIS A 1 154 ? -27.163 -7.967 47.583 1.00 86.00 154 HIS A C 1
ATOM 1186 O O . HIS A 1 154 ? -27.367 -8.461 48.694 1.00 86.00 154 HIS A O 1
ATOM 1192 N N . PRO A 1 155 ? -28.171 -7.848 46.697 1.00 81.75 155 PRO A N 1
ATOM 1193 C CA . PRO A 1 155 ? -29.563 -8.172 47.031 1.00 81.75 155 PRO A CA 1
ATOM 1194 C C . PRO A 1 155 ? -29.786 -9.660 47.354 1.00 81.75 155 PRO A C 1
ATOM 1196 O O . PRO A 1 155 ? -30.776 -10.027 47.982 1.00 81.75 155 PRO A O 1
ATOM 1199 N N . HIS A 1 156 ? -28.866 -10.534 46.938 1.00 85.56 156 HIS A N 1
ATOM 1200 C CA . HIS A 1 156 ? -28.928 -11.976 47.193 1.00 85.56 156 HIS A CA 1
ATOM 1201 C C . HIS A 1 156 ? -28.307 -12.392 48.533 1.00 85.56 156 HIS A C 1
ATOM 1203 O O . HIS A 1 156 ? -28.387 -13.563 48.914 1.00 85.56 156 HIS A O 1
ATOM 1209 N N . LEU A 1 157 ? -27.691 -11.460 49.261 1.00 85.94 157 LEU A N 1
ATOM 1210 C CA . LEU A 1 157 ? -26.993 -11.742 50.506 1.00 85.94 157 LEU A CA 1
ATOM 1211 C C . LEU A 1 157 ? -28.020 -11.937 51.632 1.00 85.94 157 LEU A C 1
ATOM 1213 O O . LEU A 1 157 ? -28.571 -10.990 52.183 1.00 85.94 157 LEU A O 1
ATOM 1217 N N . ARG A 1 158 ? -28.323 -13.205 51.943 1.00 80.06 158 ARG A N 1
ATOM 1218 C CA . ARG A 1 158 ? -29.346 -13.581 52.941 1.00 80.06 158 ARG A CA 1
ATOM 1219 C C . ARG A 1 158 ? -28.854 -13.521 54.389 1.00 80.06 158 ARG A C 1
ATOM 1221 O O . ARG A 1 158 ? -29.671 -13.565 55.305 1.00 80.06 158 ARG A O 1
ATOM 1228 N N . ARG A 1 159 ? -27.536 -13.456 54.605 1.00 86.25 159 ARG A N 1
ATOM 1229 C CA . ARG A 1 159 ? -26.941 -13.377 55.946 1.00 86.25 159 ARG A CA 1
ATOM 1230 C C . ARG A 1 159 ? -26.833 -11.929 56.414 1.00 86.25 159 ARG A C 1
ATOM 1232 O O . ARG A 1 159 ? -26.525 -11.040 55.628 1.00 86.25 159 ARG A O 1
ATOM 1239 N N . VAL A 1 160 ? -27.030 -11.713 57.712 1.00 83.75 160 VAL A N 1
ATOM 1240 C CA . VAL A 1 160 ? -26.757 -10.419 58.347 1.00 83.75 160 VAL A CA 1
ATOM 1241 C C . VAL A 1 160 ? -25.261 -10.328 58.618 1.00 83.75 160 VAL A C 1
ATOM 1243 O O . VAL A 1 160 ? -24.746 -11.057 59.465 1.00 83.75 160 VAL A O 1
ATOM 1246 N N . ILE A 1 161 ? -24.572 -9.438 57.908 1.00 87.94 161 ILE A N 1
ATOM 1247 C CA . ILE A 1 161 ? -23.164 -9.132 58.164 1.00 87.94 161 ILE A CA 1
ATOM 1248 C C . ILE A 1 161 ? -23.111 -8.024 59.209 1.00 87.94 161 ILE A C 1
ATOM 1250 O O . ILE A 1 161 ? -23.554 -6.907 58.956 1.00 87.94 161 ILE A O 1
ATOM 1254 N N . ARG A 1 162 ? -22.618 -8.356 60.405 1.00 88.56 162 ARG A N 1
ATOM 1255 C CA . ARG A 1 162 ? -22.479 -7.391 61.507 1.00 88.56 162 ARG A CA 1
ATOM 1256 C C . ARG A 1 162 ? -21.132 -6.686 61.486 1.00 88.56 162 ARG A C 1
ATOM 1258 O O . ARG A 1 162 ? -21.051 -5.532 61.900 1.00 88.56 162 ARG A O 1
ATOM 1265 N N . ASP A 1 163 ? -20.101 -7.372 61.003 1.00 92.44 163 ASP A N 1
ATOM 1266 C CA . ASP A 1 163 ? -18.772 -6.795 60.932 1.00 92.44 163 ASP A CA 1
ATOM 1267 C C . ASP A 1 163 ? -18.750 -5.614 59.954 1.00 92.44 163 ASP A C 1
ATOM 1269 O O . ASP A 1 163 ? -19.348 -5.650 58.875 1.00 92.44 163 ASP A O 1
ATOM 1273 N N . ARG A 1 164 ? -18.141 -4.507 60.377 1.00 89.62 164 ARG A N 1
ATOM 1274 C CA . ARG A 1 164 ? -18.099 -3.283 59.572 1.00 89.62 164 ARG A CA 1
ATOM 1275 C C . ARG A 1 164 ? -17.087 -3.421 58.442 1.00 89.62 164 ARG A C 1
ATOM 1277 O O . ARG A 1 164 ? -17.400 -3.017 57.328 1.00 89.62 164 ARG A O 1
ATOM 1284 N N . ASN A 1 165 ? -15.932 -4.018 58.718 1.00 89.00 165 ASN A N 1
ATOM 1285 C CA . ASN A 1 165 ? -14.869 -4.175 57.730 1.00 89.00 165 ASN A CA 1
ATOM 1286 C C . ASN A 1 165 ? -15.313 -5.127 56.617 1.00 89.00 165 ASN A C 1
ATOM 1288 O O . ASN A 1 165 ? -15.224 -4.771 55.451 1.00 89.00 165 ASN A O 1
ATOM 1292 N N . GLU A 1 166 ? -15.971 -6.235 56.961 1.00 89.81 166 GLU A N 1
ATOM 1293 C CA . GLU A 1 166 ? -16.566 -7.141 55.974 1.00 89.81 166 GLU A CA 1
ATOM 1294 C C . GLU A 1 166 ? -17.610 -6.438 55.079 1.00 89.81 166 GLU A C 1
ATOM 1296 O O . GLU A 1 166 ? -17.678 -6.688 53.874 1.00 89.81 166 GLU A O 1
ATOM 1301 N N . ARG A 1 167 ? -18.422 -5.523 55.635 1.00 89.88 167 ARG A N 1
ATOM 1302 C CA . ARG A 1 167 ? -19.371 -4.717 54.840 1.00 89.88 167 ARG A CA 1
ATOM 1303 C C . ARG A 1 167 ? -18.652 -3.742 53.909 1.00 89.88 167 ARG A C 1
ATOM 1305 O O . ARG A 1 167 ? -19.075 -3.591 52.764 1.00 89.88 167 ARG A O 1
ATOM 1312 N N . ILE A 1 168 ? -17.592 -3.096 54.393 1.00 88.88 168 ILE A N 1
ATOM 1313 C CA . ILE A 1 168 ? -16.750 -2.183 53.612 1.00 88.88 168 ILE A CA 1
ATOM 1314 C C . ILE A 1 168 ? -16.098 -2.937 52.452 1.00 88.88 168 ILE A C 1
ATOM 1316 O O . ILE A 1 168 ? -16.242 -2.501 51.314 1.00 88.88 168 ILE A O 1
ATOM 1320 N N . ASP A 1 169 ? -15.500 -4.100 52.705 1.00 88.56 169 ASP A N 1
ATOM 1321 C CA . ASP A 1 169 ? -14.833 -4.921 51.690 1.00 88.56 169 ASP A CA 1
ATOM 1322 C C . ASP A 1 169 ? -15.800 -5.375 50.593 1.00 88.56 169 ASP A C 1
ATOM 1324 O O . ASP A 1 169 ? -15.497 -5.303 49.400 1.00 88.56 169 ASP A O 1
ATOM 1328 N N . LEU A 1 170 ? -17.009 -5.799 50.970 1.00 88.00 170 LEU A N 1
ATOM 1329 C CA . LEU A 1 170 ? -18.039 -6.200 50.010 1.00 88.00 170 LEU A CA 1
ATOM 1330 C C . LEU A 1 170 ? -18.535 -5.036 49.153 1.00 88.00 170 LEU A C 1
ATOM 1332 O O . LEU A 1 170 ? -18.835 -5.233 47.972 1.00 88.00 170 LEU A O 1
ATOM 1336 N N . ILE A 1 171 ? -18.642 -3.838 49.726 1.00 86.69 171 ILE A N 1
ATOM 1337 C CA . ILE A 1 171 ? -19.054 -2.637 48.993 1.00 86.69 171 ILE A CA 1
ATOM 1338 C C . ILE A 1 171 ? -17.918 -2.152 48.092 1.00 86.69 171 ILE A C 1
ATOM 1340 O O . ILE A 1 171 ? -18.165 -1.931 46.909 1.00 86.69 171 ILE A O 1
ATOM 1344 N N . ALA A 1 172 ? -16.685 -2.072 48.599 1.00 84.81 172 ALA A N 1
ATOM 1345 C CA . ALA A 1 172 ? -15.486 -1.725 47.835 1.00 84.81 172 ALA A CA 1
ATOM 1346 C C . ALA A 1 172 ? -15.290 -2.681 46.650 1.00 84.81 172 ALA A C 1
ATOM 1348 O O . ALA A 1 172 ? -15.059 -2.255 45.518 1.00 84.81 172 ALA A O 1
ATOM 1349 N N . SER A 1 173 ? -15.502 -3.976 46.881 1.00 85.00 173 SER A N 1
ATOM 1350 C CA . SER A 1 173 ? -15.505 -4.994 45.838 1.00 85.00 173 SER A CA 1
ATOM 1351 C C . SER A 1 173 ? -16.596 -4.785 44.789 1.00 85.00 173 SER A C 1
ATOM 1353 O O . SER A 1 173 ? -16.356 -5.096 43.626 1.00 85.00 173 SER A O 1
ATOM 1355 N N . ALA A 1 174 ? -17.790 -4.334 45.177 1.00 82.81 174 ALA A N 1
ATOM 1356 C CA . ALA A 1 174 ? -18.905 -4.140 44.251 1.00 82.81 174 ALA A CA 1
ATOM 1357 C C . ALA A 1 174 ? -18.717 -2.918 43.341 1.00 82.81 174 ALA A C 1
ATOM 1359 O O . ALA A 1 174 ? -19.260 -2.893 42.243 1.00 82.81 174 ALA A O 1
ATOM 1360 N N . ILE A 1 175 ? -17.930 -1.931 43.775 1.00 80.38 175 ILE A N 1
ATOM 1361 C CA . ILE A 1 175 ? -17.595 -0.737 42.986 1.00 80.38 175 ILE A CA 1
ATOM 1362 C C . ILE A 1 175 ? -16.222 -0.835 42.296 1.00 80.38 175 ILE A C 1
ATOM 1364 O O . ILE A 1 175 ? -15.738 0.153 41.752 1.00 80.38 175 ILE A O 1
ATOM 1368 N N . GLY A 1 176 ? -15.591 -2.016 42.312 1.00 80.19 176 GLY A N 1
ATOM 1369 C CA . GLY A 1 176 ? -14.346 -2.284 41.587 1.00 80.19 176 GLY A CA 1
ATOM 1370 C C . GLY A 1 176 ? -13.064 -1.767 42.253 1.00 80.19 176 GLY A C 1
ATOM 1371 O O . GLY A 1 176 ? -12.039 -1.690 41.588 1.00 80.19 176 GLY A O 1
ATOM 1372 N N . MET A 1 177 ? -13.079 -1.446 43.551 1.00 77.62 177 MET A N 1
ATOM 1373 C CA . MET A 1 177 ? -11.913 -0.933 44.296 1.00 77.62 177 MET A CA 1
ATOM 1374 C C . MET A 1 177 ? -11.071 -2.044 44.955 1.00 77.62 177 MET A C 1
ATOM 1376 O O . MET A 1 177 ? -10.544 -1.857 46.045 1.00 77.62 177 MET A O 1
ATOM 1380 N N . ARG A 1 178 ? -10.966 -3.224 44.327 1.00 61.31 178 ARG A N 1
ATOM 1381 C CA . ARG A 1 178 ? -10.408 -4.443 44.953 1.00 61.31 178 ARG A CA 1
ATOM 1382 C C . ARG A 1 178 ? -8.897 -4.421 45.248 1.00 61.31 178 ARG A C 1
ATOM 1384 O O . ARG A 1 178 ? -8.468 -5.283 45.999 1.00 61.31 178 ARG A O 1
ATOM 1391 N N . ASP A 1 179 ? -8.139 -3.446 44.737 1.00 53.66 179 ASP A N 1
ATOM 1392 C CA . ASP A 1 179 ? -6.663 -3.440 44.782 1.00 53.66 179 ASP A CA 1
ATOM 1393 C C . ASP A 1 179 ? -6.056 -2.082 45.191 1.00 53.66 179 ASP A C 1
ATOM 1395 O O . ASP A 1 179 ? -5.203 -1.533 44.495 1.00 53.66 179 ASP A O 1
ATOM 1399 N N . ILE A 1 180 ? -6.474 -1.502 46.317 1.00 49.75 180 ILE A N 1
ATOM 1400 C CA . ILE A 1 180 ? -5.630 -0.499 46.983 1.00 49.75 180 ILE A CA 1
ATOM 1401 C C . ILE A 1 180 ? -5.290 -1.068 48.344 1.00 49.75 180 ILE A C 1
ATOM 1403 O O . ILE A 1 180 ? -6.158 -1.182 49.206 1.00 49.75 180 ILE A O 1
ATOM 1407 N N . ASP A 1 181 ? -4.037 -1.495 48.453 1.00 44.81 181 ASP A N 1
ATOM 1408 C CA . ASP A 1 181 ? -3.399 -2.048 49.632 1.00 44.81 181 ASP A CA 1
ATOM 1409 C C . ASP A 1 181 ? -4.012 -1.521 50.933 1.00 44.81 181 ASP A C 1
ATOM 1411 O O . ASP A 1 181 ? -3.910 -0.339 51.267 1.00 44.81 181 ASP A O 1
ATOM 1415 N N . LEU A 1 182 ? -4.599 -2.444 51.697 1.00 42.84 182 LEU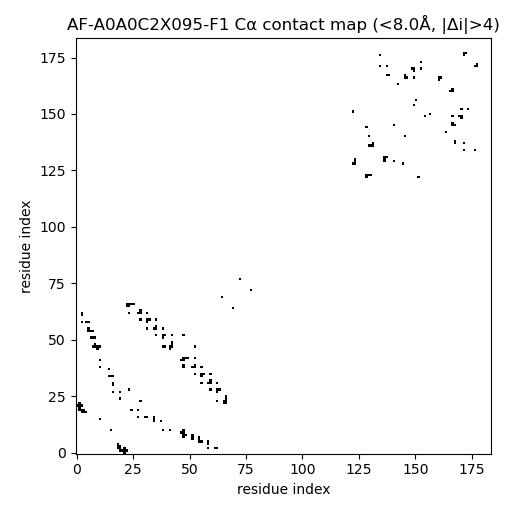 A N 1
ATOM 1416 C CA . LEU A 1 182 ? -4.801 -2.309 53.135 1.00 42.84 182 LEU A CA 1
ATOM 1417 C C . LEU A 1 182 ? -3.415 -2.272 53.808 1.00 42.84 182 LEU A C 1
ATOM 1419 O O . LEU A 1 182 ? -3.004 -3.213 54.484 1.00 42.84 182 LEU A O 1
ATOM 1423 N N . LEU A 1 183 ? -2.654 -1.204 53.570 1.00 41.75 183 LEU A N 1
ATOM 1424 C CA . LEU A 1 183 ? -1.469 -0.866 54.340 1.00 41.75 183 LEU A CA 1
ATOM 1425 C C . LEU A 1 183 ? -1.938 -0.132 55.595 1.00 41.75 183 LEU A C 1
ATOM 1427 O O . LEU A 1 183 ? -2.356 1.019 55.524 1.00 41.75 183 LEU A O 1
ATOM 1431 N N . HIS A 1 184 ? -1.910 -0.897 56.689 1.00 42.84 184 HIS A N 1
ATOM 1432 C CA . HIS A 1 184 ? -1.707 -0.507 58.089 1.00 42.84 184 HIS A CA 1
ATOM 1433 C C . HIS A 1 184 ? -1.954 0.949 58.503 1.00 42.84 184 HIS A C 1
ATOM 1435 O O . HIS A 1 184 ? -1.167 1.833 58.100 1.00 42.84 184 HIS A O 1
#

InterPro domains:
  IPR013902 Mug135-like, C-terminal domain [PF08593] (125-178)

pLDDT: mean 83.61, std 11.46, range [41.75, 96.56]